Protein AF-0000000075410047 (afdb_homodimer)

Solvent-accessible surface area (backbone atoms only — not comparable to full-atom values): 16584 Å² total; per-residue (Å²): 135,68,75,78,70,71,57,62,51,65,42,83,75,47,60,28,43,42,32,37,38,38,35,24,85,39,64,75,60,42,67,66,67,40,62,96,56,78,63,47,68,58,72,46,75,48,79,47,73,43,80,75,50,91,56,23,30,40,35,34,41,33,40,40,36,53,28,19,42,81,96,66,41,62,52,36,40,37,35,37,33,36,32,34,33,35,38,51,59,65,60,75,90,49,47,61,58,38,56,53,27,55,49,46,62,67,46,43,64,57,48,40,47,51,51,16,50,53,34,33,44,46,62,41,77,58,47,77,70,74,88,76,63,36,62,59,55,45,51,53,52,54,49,50,55,49,44,55,53,54,68,76,98,134,69,76,78,72,72,57,63,51,65,42,82,76,47,61,29,41,42,32,37,38,38,36,24,86,40,64,75,61,44,67,66,68,42,63,95,54,79,63,46,70,57,74,47,78,48,77,47,74,44,80,77,51,92,57,24,30,40,35,34,39,33,42,39,35,52,27,18,43,80,95,66,40,63,52,36,38,37,36,36,32,36,33,34,34,36,37,51,58,64,61,76,87,52,46,61,58,40,56,54,26,55,49,47,60,68,45,43,65,56,49,41,48,52,52,17,50,53,34,33,45,45,62,40,76,58,49,77,69,73,90,78,61,37,62,58,55,43,50,53,51,53,48,49,57,49,45,55,54,55,67,76,96

Radius of gyration: 24.24 Å; Cα contacts (8 Å, |Δi|>4): 524; chains: 2; bounding box: 50×85×66 Å

InterPro domains:
  IPR003708 Bacterial protein export chaperone SecB [MF_00821] (1-146)
  IPR003708 Bacterial protein export chaperone SecB [PF02556] (4-144)
  IPR003708 Bacterial protein export chaperone SecB [PR01594] (12-29)
  IPR003708 Bacterial protein export chaperone SecB [PR01594] (98-120)
  IPR003708 Bacterial protein export chaperone SecB [PR01594] (124-142)
  IPR003708 Bacterial protein export chaperone SecB [PTHR36918] (3-148)
  IPR003708 Bacterial protein export chaperone SecB [TIGR00809] (4-143)
  IPR035958 SecB-like superfamily [G3DSA:3.10.420.10] (1-153)
  IPR035958 SecB-like superfamily [SSF54611] (2-142)

Structure (mmCIF, N/CA/C/O backbone):
data_AF-0000000075410047-model_v1
#
loop_
_entity.id
_entity.type
_entity.pdbx_description
1 polymer 'Protein-export protein SecB'
#
loop_
_atom_site.group_PDB
_atom_site.id
_atom_site.type_symbol
_atom_site.label_atom_id
_atom_site.label_alt_id
_atom_site.label_comp_id
_atom_site.label_asym_id
_atom_site.label_entity_id
_atom_site.label_seq_id
_atom_site.pdbx_PDB_ins_code
_atom_site.Cartn_x
_atom_site.Cartn_y
_atom_site.Cartn_z
_atom_site.occupancy
_atom_site.B_iso_or_equiv
_atom_site.auth_seq_id
_atom_site.auth_comp_id
_atom_site.auth_asym_id
_atom_site.auth_atom_id
_atom_site.pdbx_PDB_model_num
ATOM 1 N N . MET A 1 1 ? -15.102 -38.375 -24.094 1 37.94 1 MET A N 1
ATOM 2 C CA . MET A 1 1 ? -13.648 -38.219 -24.156 1 37.94 1 MET A CA 1
ATOM 3 C C . MET A 1 1 ? -13.266 -36.844 -24.656 1 37.94 1 MET A C 1
ATOM 5 O O . MET A 1 1 ? -12.078 -36.531 -24.797 1 37.94 1 MET A O 1
ATOM 9 N N . SER A 1 2 ? -14.117 -36.156 -25.609 1 43.25 2 SER A N 1
ATOM 10 C CA . SER A 1 2 ? -13.984 -35 -26.484 1 43.25 2 SER A CA 1
ATOM 11 C C . SER A 1 2 ? -13.867 -33.719 -25.688 1 43.25 2 SER A C 1
ATOM 13 O O . SER A 1 2 ? -13.328 -32.719 -26.188 1 43.25 2 SER A O 1
ATOM 15 N N . ASP A 1 3 ? -14.852 -33.531 -24.766 1 45.75 3 ASP A N 1
ATOM 16 C CA . ASP A 1 3 ? -15.156 -32.219 -24.172 1 45.75 3 ASP A CA 1
ATOM 17 C C . ASP A 1 3 ? -14.07 -31.781 -23.203 1 45.75 3 ASP A C 1
ATOM 19 O O . ASP A 1 3 ? -14.148 -30.719 -22.609 1 45.75 3 ASP A O 1
ATOM 23 N N . GLU A 1 4 ? -13.398 -32.656 -22.531 1 48.97 4 GLU A N 1
ATOM 24 C CA . GLU A 1 4 ? -12.211 -32.406 -21.734 1 48.97 4 GLU A CA 1
ATOM 25 C C . GLU A 1 4 ? -11.164 -31.625 -22.547 1 48.97 4 GLU A C 1
ATOM 27 O O . GLU A 1 4 ? -10.289 -30.969 -21.984 1 48.97 4 GLU A O 1
ATOM 32 N N . ASN A 1 5 ? -11.211 -31.812 -23.938 1 56.91 5 ASN A N 1
ATOM 33 C CA . ASN A 1 5 ? -10.25 -31.328 -24.922 1 56.91 5 ASN A CA 1
ATOM 34 C C . ASN A 1 5 ? -10.383 -29.828 -25.141 1 56.91 5 ASN A C 1
ATOM 36 O O . ASN A 1 5 ? -9.469 -29.188 -25.656 1 56.91 5 ASN A O 1
ATOM 40 N N . ASN A 1 6 ? -11.375 -29.172 -24.641 1 73.75 6 ASN A N 1
ATOM 41 C CA . ASN A 1 6 ? -11.664 -27.797 -25.047 1 73.75 6 ASN A CA 1
ATOM 42 C C . ASN A 1 6 ? -11.391 -26.812 -23.906 1 73.75 6 ASN A C 1
ATOM 44 O O . ASN A 1 6 ? -11.586 -25.609 -24.078 1 73.75 6 ASN A O 1
ATOM 48 N N . MET A 1 7 ? -10.938 -27.312 -22.828 1 86.19 7 MET A N 1
ATOM 49 C CA . MET A 1 7 ? -10.711 -26.344 -21.766 1 86.19 7 MET A CA 1
ATOM 50 C C . MET A 1 7 ? -9.328 -25.719 -21.891 1 86.19 7 MET A C 1
ATOM 52 O O . MET A 1 7 ? -8.359 -26.406 -22.219 1 86.19 7 MET A O 1
ATOM 56 N N . PRO A 1 8 ? -9.188 -24.438 -21.703 1 95.06 8 PRO A N 1
ATOM 57 C CA . PRO A 1 8 ? -7.863 -23.812 -21.688 1 95.06 8 PRO A CA 1
ATOM 58 C C . PRO A 1 8 ? -6.922 -24.422 -20.656 1 95.06 8 PRO A C 1
ATOM 60 O O . PRO A 1 8 ? -7.359 -24.828 -19.578 1 95.06 8 PRO A O 1
ATOM 63 N N . PRO A 1 9 ? -5.699 -24.625 -21 1 96.75 9 PRO A N 1
ATOM 64 C CA . PRO A 1 9 ? -4.738 -25.25 -20.078 1 96.75 9 PRO A CA 1
ATOM 65 C C . PRO A 1 9 ? -4.633 -24.516 -18.75 1 96.75 9 PRO A C 1
ATOM 67 O O . PRO A 1 9 ? -4.27 -25.109 -17.734 1 96.75 9 PRO A O 1
ATOM 70 N N . LEU A 1 10 ? -4.855 -23.219 -18.781 1 98 10 LEU A N 1
ATOM 71 C CA . LEU A 1 10 ? -4.766 -22.375 -17.594 1 98 10 LEU A CA 1
ATOM 72 C C . LEU A 1 10 ? -5.918 -21.375 -17.547 1 98 10 LEU A C 1
ATOM 74 O O . LEU A 1 10 ? -6.215 -20.719 -18.547 1 98 10 LEU A O 1
ATOM 78 N N . VAL A 1 11 ? -6.594 -21.375 -16.406 1 98.06 11 VAL A N 1
ATOM 79 C CA . VAL A 1 11 ? -7.676 -20.438 -16.172 1 98.06 11 VAL A CA 1
ATOM 80 C C . VAL A 1 11 ? -7.352 -19.562 -14.953 1 98.06 11 VAL A C 1
ATOM 82 O O . VAL A 1 11 ? -6.973 -20.094 -13.898 1 98.06 11 VAL A O 1
ATOM 85 N N . ILE A 1 12 ? -7.43 -18.234 -15.086 1 98.31 12 ILE A N 1
ATOM 86 C CA . ILE A 1 12 ? -7.227 -17.312 -13.977 1 98.31 12 ILE A CA 1
ATOM 87 C C . ILE A 1 12 ? -8.555 -17.062 -13.258 1 98.31 12 ILE A C 1
ATOM 89 O O . ILE A 1 12 ? -9.5 -16.547 -13.859 1 98.31 12 ILE A O 1
ATOM 93 N N . ASN A 1 13 ? -8.617 -17.359 -11.984 1 97.94 13 ASN A N 1
ATOM 94 C CA . ASN A 1 13 ? -9.867 -17.25 -11.234 1 97.94 13 ASN A CA 1
ATOM 95 C C . ASN A 1 13 ? -9.93 -15.961 -10.422 1 97.94 13 ASN A C 1
ATOM 97 O O . ASN A 1 13 ? -11.008 -15.539 -10 1 97.94 13 ASN A O 1
ATOM 101 N N . GLY A 1 14 ? -8.805 -15.383 -10.125 1 97.88 14 GLY A N 1
ATOM 102 C CA . GLY A 1 14 ? -8.719 -14.141 -9.367 1 97.88 14 GLY A CA 1
ATOM 103 C C . GLY A 1 14 ? -7.293 -13.75 -9.023 1 97.88 14 GLY A C 1
ATOM 104 O O . GLY A 1 14 ? -6.383 -14.578 -9.094 1 97.88 14 GLY A O 1
ATOM 105 N N . GLN A 1 15 ? -7.105 -12.539 -8.742 1 98.75 15 GLN A N 1
ATOM 106 C CA . GLN A 1 15 ? -5.824 -11.992 -8.32 1 98.75 15 GLN A CA 1
ATOM 107 C C . GLN A 1 15 ? -6.016 -10.938 -7.23 1 98.75 15 GLN A C 1
ATOM 109 O O . GLN A 1 15 ? -7.023 -10.227 -7.215 1 98.75 15 GLN A O 1
ATOM 114 N N . TYR A 1 16 ? -5.027 -10.844 -6.316 1 98.88 16 TYR A N 1
ATOM 115 C CA . TYR A 1 16 ? -5.199 -9.914 -5.203 1 98.88 16 TYR A CA 1
ATOM 116 C C . TYR A 1 16 ? -3.883 -9.703 -4.465 1 98.88 16 TYR A C 1
ATOM 118 O O . TYR A 1 16 ? -2.982 -10.539 -4.531 1 98.88 16 TYR A O 1
ATOM 126 N N . VAL A 1 17 ? -3.836 -8.562 -3.768 1 98.94 17 VAL A N 1
ATOM 127 C CA . VAL A 1 17 ? -2.764 -8.305 -2.812 1 98.94 17 VAL A CA 1
ATOM 128 C C . VAL A 1 17 ? -3.059 -9.031 -1.501 1 98.94 17 VAL A C 1
ATOM 130 O O . VAL A 1 17 ? -4.109 -8.82 -0.891 1 98.94 17 VAL A O 1
ATOM 133 N N . LYS A 1 18 ? -2.146 -9.883 -1.062 1 98.75 18 LYS A N 1
ATOM 134 C CA . LYS A 1 18 ? -2.26 -10.531 0.239 1 98.75 18 LYS A CA 1
ATOM 135 C C . LYS A 1 18 ? -1.6 -9.695 1.332 1 98.75 18 LYS A C 1
ATOM 137 O O . LYS A 1 18 ? -2.023 -9.734 2.49 1 98.75 18 LYS A O 1
ATOM 142 N N . ASP A 1 19 ? -0.545 -9.086 0.993 1 98.88 19 ASP A N 1
ATOM 143 C CA . ASP A 1 19 ? 0.262 -8.273 1.897 1 98.88 19 ASP A CA 1
ATOM 144 C C . ASP A 1 19 ? 1.009 -7.18 1.135 1 98.88 19 ASP A C 1
ATOM 146 O O . ASP A 1 19 ? 1.583 -7.438 0.075 1 98.88 19 ASP A O 1
ATOM 150 N N . LEU A 1 20 ? 0.948 -6 1.593 1 98.88 20 LEU A N 1
ATOM 151 C CA . LEU A 1 20 ? 1.666 -4.859 1.034 1 98.88 20 LEU A CA 1
ATOM 152 C C . LEU A 1 20 ? 2.234 -3.979 2.143 1 98.88 20 LEU A C 1
ATOM 154 O O . LEU A 1 20 ? 1.532 -3.645 3.1 1 98.88 20 LEU A O 1
ATOM 158 N N . SER A 1 21 ? 3.479 -3.707 2.096 1 98.88 21 SER A N 1
ATOM 159 C CA . SER A 1 21 ? 4.145 -2.791 3.014 1 98.88 21 SER A CA 1
ATOM 160 C C . SER A 1 21 ? 5.023 -1.797 2.264 1 98.88 21 SER A C 1
ATOM 162 O O . SER A 1 21 ? 5.793 -2.184 1.379 1 98.88 21 SER A O 1
ATOM 164 N N . PHE A 1 22 ? 4.945 -0.544 2.541 1 98.88 22 PHE A N 1
ATOM 165 C CA . PHE A 1 22 ? 5.793 0.519 2.014 1 98.88 22 PHE A CA 1
ATOM 166 C C . PHE A 1 22 ? 6.16 1.513 3.109 1 98.88 22 PHE A C 1
ATOM 168 O O . PHE A 1 22 ? 5.289 1.985 3.844 1 98.88 22 PHE A O 1
ATOM 175 N N . GLU A 1 23 ? 7.438 1.809 3.209 1 98.81 23 GLU A N 1
ATOM 176 C CA . GLU A 1 23 ? 7.914 2.695 4.266 1 98.81 23 GLU A CA 1
ATOM 177 C C . GLU A 1 23 ? 9.023 3.615 3.756 1 98.81 23 GLU A C 1
ATOM 179 O O . GLU A 1 23 ? 9.875 3.195 2.971 1 98.81 23 GLU A O 1
ATOM 184 N N . VAL A 1 24 ? 8.945 4.781 4.18 1 98.5 24 VAL A N 1
ATOM 185 C CA . VAL A 1 24 ? 10.023 5.75 4.004 1 98.5 24 VAL A CA 1
ATOM 186 C C . VAL A 1 24 ? 10.547 6.195 5.367 1 98.5 24 VAL A C 1
ATOM 188 O O . VAL A 1 24 ? 10.203 7.277 5.848 1 98.5 24 VAL A O 1
ATOM 191 N N . PRO A 1 25 ? 11.453 5.441 5.902 1 97.69 25 PRO A N 1
ATOM 192 C CA . PRO A 1 25 ? 11.852 5.648 7.297 1 97.69 25 PRO A CA 1
ATOM 193 C C . PRO A 1 25 ? 12.445 7.031 7.543 1 97.69 25 PRO A C 1
ATOM 195 O O . PRO A 1 25 ? 12.289 7.59 8.633 1 97.69 25 PRO A O 1
ATOM 198 N N . GLY A 1 26 ? 13.086 7.633 6.617 1 96.69 26 GLY A N 1
ATOM 199 C CA . GLY A 1 26 ? 13.797 8.883 6.812 1 96.69 26 GLY A CA 1
ATOM 200 C C . GLY A 1 26 ? 13.008 10.094 6.363 1 96.69 26 GLY A C 1
ATOM 201 O O . GLY A 1 26 ? 13.555 11.195 6.266 1 96.69 26 GLY A O 1
ATOM 202 N N . ALA A 1 27 ? 11.766 9.883 5.977 1 97.38 27 ALA A N 1
ATOM 203 C CA . ALA A 1 27 ? 10.969 11.008 5.5 1 97.38 27 ALA A CA 1
ATOM 204 C C . ALA A 1 27 ? 10.742 12.023 6.617 1 97.38 27 ALA A C 1
ATOM 206 O O . ALA A 1 27 ? 10.547 11.648 7.777 1 97.38 27 ALA A O 1
ATOM 207 N N . PRO A 1 28 ? 10.711 13.359 6.414 1 97.25 28 PRO A N 1
ATOM 208 C CA . PRO A 1 28 ? 10.922 13.922 5.082 1 97.25 28 PRO A CA 1
ATOM 209 C C . PRO A 1 28 ? 12.398 14.203 4.785 1 97.25 28 PRO A C 1
ATOM 211 O O . PRO A 1 28 ? 12.734 14.633 3.678 1 97.25 28 PRO A O 1
ATOM 214 N N . GLY A 1 29 ? 13.297 13.969 5.707 1 96.06 29 GLY A N 1
ATOM 215 C CA . GLY A 1 29 ? 14.703 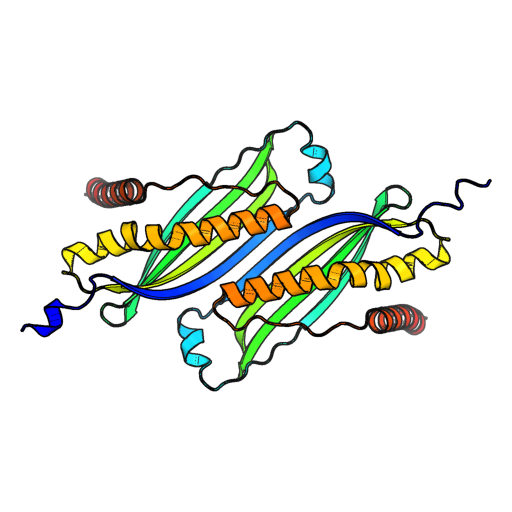14.312 5.57 1 96.06 29 GLY A CA 1
ATOM 216 C C . GLY A 1 29 ? 15.375 13.617 4.402 1 96.06 29 GLY A C 1
ATOM 217 O O . GLY A 1 29 ? 16.266 14.188 3.76 1 96.06 29 GLY A O 1
ATOM 218 N N . ILE A 1 30 ? 14.953 12.461 4.051 1 96.5 30 ILE A N 1
ATOM 219 C CA . ILE A 1 30 ? 15.586 11.609 3.047 1 96.5 30 ILE A CA 1
ATOM 220 C C . ILE A 1 30 ? 15.477 12.266 1.673 1 96.5 30 ILE A C 1
ATOM 222 O O . ILE A 1 30 ? 16.328 12.062 0.81 1 96.5 30 ILE A O 1
ATOM 226 N N . TYR A 1 31 ? 14.43 13.039 1.42 1 95.56 31 TYR A N 1
ATOM 227 C CA . TYR A 1 31 ? 14.211 13.648 0.114 1 95.56 31 TYR A CA 1
ATOM 228 C C . TYR A 1 31 ? 15.312 14.656 -0.209 1 95.56 31 TYR A C 1
ATOM 230 O O . TYR A 1 31 ? 15.734 14.773 -1.363 1 95.56 31 TYR A O 1
ATOM 238 N N . GLY A 1 32 ? 15.719 15.383 0.835 1 93.06 32 GLY A N 1
ATOM 239 C CA . GLY A 1 32 ? 16.844 16.281 0.648 1 93.06 32 GLY A CA 1
ATOM 240 C C . GLY A 1 32 ? 18.172 15.562 0.523 1 93.06 32 GLY A C 1
ATOM 241 O O . GLY A 1 32 ? 19.031 15.977 -0.258 1 93.06 32 GLY A O 1
ATOM 242 N N . GLU A 1 33 ? 18.312 14.508 1.223 1 92.69 33 GLU A N 1
ATOM 243 C CA . GLU A 1 33 ? 19.562 13.773 1.263 1 92.69 33 GLU A CA 1
ATOM 244 C C . GLU A 1 33 ? 19.828 13.047 -0.056 1 92.69 33 GLU A C 1
ATOM 246 O O . GLU A 1 33 ? 20.984 12.766 -0.396 1 92.69 33 GLU A O 1
ATOM 251 N N . MET A 1 34 ? 18.812 12.781 -0.769 1 92.12 34 MET A N 1
ATOM 252 C CA . MET A 1 34 ? 18.922 12.016 -2.01 1 92.12 34 MET A CA 1
ATOM 253 C C . MET A 1 34 ? 19.359 12.922 -3.162 1 92.12 34 MET A C 1
ATOM 255 O O . MET A 1 34 ? 19.688 12.43 -4.242 1 92.12 34 MET A O 1
ATOM 259 N N . ALA A 1 35 ? 19.375 14.117 -2.91 1 85.62 35 ALA A N 1
ATOM 260 C CA . ALA A 1 35 ? 19.719 15.047 -3.986 1 85.62 35 ALA A CA 1
ATOM 261 C C . ALA A 1 35 ? 21.094 14.711 -4.574 1 85.62 35 ALA A C 1
ATOM 263 O O . ALA A 1 35 ? 22.094 14.664 -3.85 1 85.62 35 ALA A O 1
ATOM 264 N N . GLY A 1 36 ? 21.031 14.414 -5.906 1 87.44 36 GLY A N 1
ATOM 265 C CA . GLY A 1 36 ? 22.266 14.148 -6.625 1 87.44 36 GLY A CA 1
ATOM 266 C C . GLY A 1 36 ? 22.781 12.734 -6.414 1 87.44 36 GLY A C 1
ATOM 267 O O . GLY A 1 36 ? 23.906 12.414 -6.816 1 87.44 36 GLY A O 1
ATOM 268 N N . GLN A 1 37 ? 22.062 11.984 -5.664 1 90.62 37 GLN A N 1
ATOM 269 C CA . GLN A 1 37 ? 22.5 10.609 -5.422 1 90.62 37 GLN A CA 1
ATOM 270 C C . GLN A 1 37 ? 21.578 9.617 -6.129 1 90.62 37 GLN A C 1
ATOM 272 O O . GLN A 1 37 ? 20.391 9.891 -6.344 1 90.62 37 GLN A O 1
ATOM 277 N N . ASN A 1 38 ? 22.203 8.602 -6.547 1 90.44 38 ASN A N 1
ATOM 278 C CA . ASN A 1 38 ? 21.453 7.48 -7.098 1 90.44 38 ASN A CA 1
ATOM 279 C C . ASN A 1 38 ? 21.406 6.301 -6.133 1 90.44 38 ASN A C 1
ATOM 281 O O . ASN A 1 38 ? 22.422 5.645 -5.906 1 90.44 38 ASN A O 1
ATOM 285 N N . PRO A 1 39 ? 20.281 6.023 -5.668 1 94.81 39 PRO A N 1
ATOM 286 C CA . PRO A 1 39 ? 20.234 4.926 -4.695 1 94.81 39 PRO A CA 1
ATOM 287 C C . PRO A 1 39 ? 20.438 3.559 -5.34 1 94.81 39 PRO A C 1
ATOM 289 O O . PRO A 1 39 ? 20.203 3.395 -6.539 1 94.81 39 PRO A O 1
ATOM 292 N N . GLU A 1 40 ? 20.922 2.633 -4.52 1 96.38 40 GLU A N 1
ATOM 293 C CA . GLU A 1 40 ? 20.906 1.217 -4.875 1 96.38 40 GLU A CA 1
ATOM 294 C C . GLU A 1 40 ? 19.562 0.583 -4.555 1 96.38 40 GLU A C 1
ATOM 296 O O . GLU A 1 40 ? 19.016 0.782 -3.465 1 96.38 40 GLU A O 1
ATOM 301 N N . ILE A 1 41 ? 19.062 -0.196 -5.555 1 96.81 41 ILE A N 1
ATOM 302 C CA . ILE A 1 41 ? 17.719 -0.719 -5.387 1 96.81 41 ILE A CA 1
ATOM 303 C C . ILE A 1 41 ? 17.719 -2.225 -5.641 1 96.81 41 ILE A C 1
ATOM 305 O O . ILE A 1 41 ? 17.234 -2.684 -6.68 1 96.81 41 ILE A O 1
ATOM 309 N N . PRO A 1 42 ? 18.234 -3.014 -4.691 1 96.5 42 PRO A N 1
ATOM 310 C CA . PRO A 1 42 ? 18.109 -4.465 -4.836 1 96.5 42 PRO A CA 1
ATOM 311 C C . PRO A 1 42 ? 16.656 -4.941 -4.734 1 96.5 42 PRO A C 1
ATOM 313 O O . PRO A 1 42 ? 15.883 -4.41 -3.938 1 96.5 42 PRO A O 1
ATOM 316 N N . ILE A 1 43 ? 16.328 -5.922 -5.566 1 97.44 43 ILE A N 1
ATOM 317 C CA . ILE A 1 43 ? 14.992 -6.5 -5.574 1 97.44 43 ILE A CA 1
ATOM 318 C C . ILE A 1 43 ? 15.078 -8.008 -5.34 1 97.44 43 ILE A C 1
ATOM 320 O O . ILE A 1 43 ? 15.844 -8.703 -6.008 1 97.44 43 ILE A O 1
ATOM 324 N N . HIS A 1 44 ? 14.391 -8.461 -4.367 1 97.5 44 HIS A N 1
ATOM 325 C CA . HIS A 1 44 ? 14.273 -9.883 -4.086 1 97.5 44 HIS A CA 1
ATOM 326 C C . HIS A 1 44 ? 12.914 -10.422 -4.52 1 97.5 44 HIS A C 1
ATOM 328 O O . HIS A 1 44 ? 11.883 -9.812 -4.234 1 97.5 44 H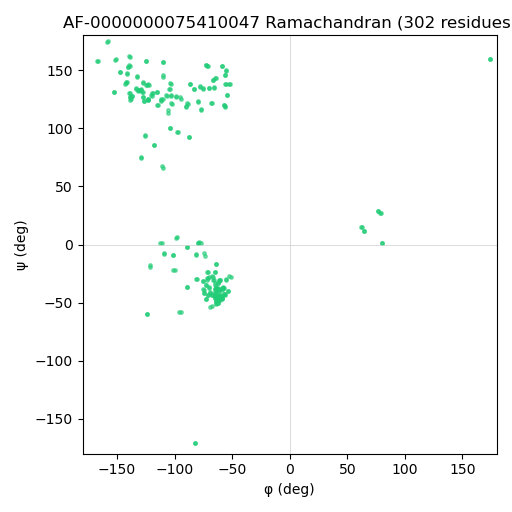IS A O 1
ATOM 334 N N . VAL A 1 45 ? 12.945 -11.539 -5.195 1 97.44 45 VAL A N 1
ATOM 335 C CA . VAL A 1 45 ? 11.727 -12.156 -5.707 1 97.44 45 VAL A CA 1
ATOM 336 C C . VAL A 1 45 ? 11.633 -13.594 -5.203 1 97.44 45 VAL A C 1
ATOM 338 O O . VAL A 1 45 ? 12.625 -14.328 -5.195 1 97.44 45 VAL A O 1
ATOM 341 N N . ASP A 1 46 ? 10.5 -13.984 -4.797 1 97.06 46 ASP A N 1
ATOM 342 C CA . ASP A 1 46 ? 10.203 -15.359 -4.41 1 97.06 46 ASP A CA 1
ATOM 343 C C . ASP A 1 46 ? 8.812 -15.773 -4.883 1 97.06 46 ASP A C 1
ATOM 345 O O . ASP A 1 46 ? 7.934 -14.93 -5.066 1 97.06 46 ASP A O 1
ATOM 349 N N . ILE A 1 47 ? 8.664 -17.062 -5.105 1 97.88 47 ILE A N 1
ATOM 350 C CA . ILE A 1 47 ? 7.391 -17.594 -5.586 1 97.88 47 ILE A CA 1
ATOM 351 C C . ILE A 1 47 ? 6.941 -18.75 -4.684 1 97.88 47 ILE A C 1
ATOM 353 O O . ILE A 1 47 ? 7.727 -19.641 -4.367 1 97.88 47 ILE A O 1
ATOM 357 N N . ASN A 1 48 ? 5.762 -18.688 -4.289 1 97.69 48 ASN A N 1
ATOM 358 C CA . ASN A 1 48 ? 5.133 -19.781 -3.553 1 97.69 48 ASN A CA 1
ATOM 359 C C . ASN A 1 48 ? 3.873 -20.266 -4.258 1 97.69 48 ASN A C 1
ATOM 361 O O . ASN A 1 48 ? 3.1 -19.484 -4.793 1 97.69 48 ASN A O 1
ATOM 365 N N . ALA A 1 49 ? 3.738 -21.578 -4.277 1 98 49 ALA A N 1
ATOM 366 C CA . ALA A 1 49 ? 2.539 -22.203 -4.836 1 98 49 ALA A CA 1
ATOM 367 C C . ALA A 1 49 ? 1.921 -23.188 -3.852 1 98 49 ALA A C 1
ATOM 369 O O . ALA A 1 49 ? 2.637 -23.922 -3.166 1 98 49 ALA A O 1
ATOM 370 N N . ALA A 1 50 ? 0.605 -23.125 -3.82 1 97.88 50 ALA A N 1
ATOM 371 C CA . ALA A 1 50 ? -0.112 -24.047 -2.936 1 97.88 50 ALA A CA 1
ATOM 372 C C . ALA A 1 50 ? -1.408 -24.531 -3.578 1 97.88 50 ALA A C 1
ATOM 374 O O . ALA A 1 50 ? -2.129 -23.734 -4.203 1 97.88 50 ALA A O 1
ATOM 375 N N . ALA A 1 51 ? -1.667 -25.828 -3.393 1 98 51 ALA A N 1
ATOM 376 C CA . ALA A 1 51 ? -2.957 -26.344 -3.836 1 98 51 ALA A CA 1
ATOM 377 C C . ALA A 1 51 ? -4.074 -25.922 -2.889 1 98 51 ALA A C 1
ATOM 379 O O . ALA A 1 51 ? -3.936 -26.016 -1.668 1 98 51 ALA A O 1
ATOM 380 N N . ILE A 1 52 ? -5.191 -25.453 -3.516 1 96.94 52 ILE A N 1
ATOM 381 C CA . ILE A 1 52 ? -6.273 -25.047 -2.629 1 96.94 52 ILE A CA 1
ATOM 382 C C . ILE A 1 52 ? -7.535 -25.844 -2.943 1 96.94 52 ILE A C 1
ATOM 384 O O . ILE A 1 52 ? -8.484 -25.859 -2.156 1 96.94 52 ILE A O 1
ATOM 388 N N . ALA A 1 53 ? -7.66 -26.453 -4.039 1 96.19 53 ALA A N 1
ATOM 389 C CA . ALA A 1 53 ? -8.719 -27.344 -4.496 1 96.19 53 ALA A CA 1
ATOM 390 C C . ALA A 1 53 ? -8.227 -28.25 -5.629 1 96.19 53 ALA A C 1
ATOM 392 O O . ALA A 1 53 ? -7.055 -28.188 -6.008 1 96.19 53 ALA A O 1
ATOM 393 N N . ASP A 1 54 ? -9.023 -29.156 -6.035 1 96.25 54 ASP A N 1
ATOM 394 C CA . ASP A 1 54 ? -8.633 -30.016 -7.141 1 96.25 54 ASP A CA 1
ATOM 395 C C . ASP A 1 54 ? -8.281 -29.203 -8.383 1 96.25 54 ASP A C 1
ATOM 397 O O . ASP A 1 54 ? -9.078 -28.391 -8.852 1 96.25 54 ASP A O 1
ATOM 401 N N . LYS A 1 55 ? -7.047 -29.312 -8.852 1 96.88 55 LYS A N 1
ATOM 402 C CA . LYS A 1 55 ? -6.48 -28.672 -10.031 1 96.88 55 LYS A CA 1
ATOM 403 C C . LYS A 1 55 ? -6.445 -27.156 -9.875 1 96.88 55 LYS A C 1
ATOM 405 O O . LYS A 1 55 ? -6.309 -26.422 -10.852 1 96.88 55 LYS A O 1
ATOM 410 N N . THR A 1 56 ? -6.68 -26.641 -8.68 1 98.38 56 THR A N 1
ATOM 411 C CA . THR A 1 56 ? -6.711 -25.219 -8.398 1 98.38 56 THR A CA 1
ATOM 412 C C . THR A 1 56 ? -5.641 -24.844 -7.375 1 98.38 56 THR A C 1
ATOM 414 O O . THR A 1 56 ? -5.512 -25.5 -6.336 1 98.38 56 THR A O 1
ATOM 417 N N . TYR A 1 57 ? -4.891 -23.797 -7.758 1 98.81 57 TYR A N 1
ATOM 418 C CA . TYR A 1 57 ? -3.713 -23.422 -6.98 1 98.81 57 TYR A CA 1
ATOM 419 C C . TYR A 1 57 ? -3.684 -21.922 -6.715 1 98.81 57 TYR A C 1
ATOM 421 O O . TYR A 1 57 ? -4.164 -21.141 -7.531 1 98.81 57 TYR A O 1
ATOM 429 N N . GLU A 1 58 ? -3.193 -21.625 -5.543 1 98.88 58 GLU A N 1
ATOM 430 C CA . GLU A 1 58 ? -2.77 -20.234 -5.32 1 98.88 58 GLU A CA 1
ATOM 431 C C . GLU A 1 58 ? -1.277 -20.078 -5.59 1 98.88 58 GLU A C 1
ATOM 433 O O . GLU A 1 58 ? -0.458 -20.844 -5.086 1 98.88 58 GLU A O 1
ATOM 438 N N . VAL A 1 59 ? -0.909 -19.156 -6.422 1 98.88 59 VAL A N 1
ATOM 439 C CA . VAL A 1 59 ? 0.475 -18.766 -6.648 1 98.88 59 VAL A CA 1
ATOM 440 C C . VAL A 1 59 ? 0.696 -17.344 -6.105 1 98.88 59 VAL A C 1
ATOM 442 O O . VAL A 1 59 ? -0.064 -16.422 -6.418 1 98.88 59 VAL A O 1
ATOM 445 N N . THR A 1 60 ? 1.661 -17.203 -5.238 1 98.94 60 THR A N 1
ATOM 446 C CA . THR A 1 60 ? 1.984 -15.906 -4.656 1 98.94 60 THR A CA 1
ATOM 447 C C . THR A 1 60 ? 3.371 -15.445 -5.098 1 98.94 60 THR A C 1
ATOM 449 O O . THR A 1 60 ? 4.355 -16.172 -4.926 1 98.94 60 THR A O 1
ATOM 452 N N . LEU A 1 61 ? 3.402 -14.375 -5.715 1 98.81 61 LEU A N 1
ATOM 453 C CA . LEU A 1 61 ? 4.648 -13.688 -6.051 1 98.81 61 LEU A CA 1
ATOM 454 C C . LEU A 1 61 ? 5.051 -12.719 -4.945 1 98.81 61 LEU A C 1
ATOM 456 O O . LEU A 1 61 ? 4.316 -11.773 -4.645 1 98.81 61 LEU A O 1
ATOM 460 N N . HIS A 1 62 ? 6.188 -12.93 -4.352 1 98.75 62 HIS A N 1
ATOM 461 C CA . HIS A 1 62 ? 6.719 -12.07 -3.299 1 98.75 62 HIS A CA 1
ATOM 462 C C . HIS A 1 62 ? 7.82 -11.164 -3.834 1 98.75 62 HIS A C 1
ATOM 464 O O . HIS A 1 62 ? 8.82 -11.641 -4.371 1 98.75 62 HIS A O 1
ATOM 470 N N . LEU A 1 63 ? 7.633 -9.891 -3.713 1 98.75 63 LEU A N 1
ATOM 471 C CA . LEU A 1 63 ? 8.648 -8.898 -4.055 1 98.75 63 LEU A CA 1
ATOM 472 C C . LEU A 1 63 ? 9.102 -8.133 -2.816 1 98.75 63 LEU A C 1
ATOM 474 O O . LEU A 1 63 ? 8.273 -7.707 -2.008 1 98.75 63 LEU A O 1
ATOM 478 N N . LYS A 1 64 ? 10.367 -8.008 -2.623 1 98.75 64 LYS A N 1
ATOM 479 C CA . LYS A 1 64 ? 10.953 -7.168 -1.582 1 98.75 64 LYS A CA 1
ATOM 480 C C . LYS A 1 64 ? 11.969 -6.191 -2.172 1 98.75 64 LYS A C 1
ATOM 482 O O . LYS A 1 64 ? 12.906 -6.598 -2.855 1 98.75 64 LYS A O 1
ATOM 487 N N . VAL A 1 65 ? 11.781 -4.961 -1.95 1 98.38 65 VAL A N 1
ATOM 488 C CA . VAL A 1 65 ? 12.641 -3.889 -2.447 1 98.38 65 VAL A CA 1
ATOM 489 C C . VAL A 1 65 ? 13.156 -3.055 -1.278 1 98.38 65 VAL A C 1
ATOM 491 O O . VAL A 1 65 ? 12.375 -2.539 -0.479 1 98.38 65 VAL A O 1
ATOM 494 N N . GLU A 1 66 ? 14.414 -2.918 -1.156 1 97.56 66 GLU A N 1
ATOM 495 C CA . GLU A 1 66 ? 15.023 -2.045 -0.158 1 97.56 66 GLU A CA 1
ATOM 496 C C . GLU A 1 66 ? 15.984 -1.053 -0.805 1 97.56 66 GLU A C 1
ATOM 498 O O . GLU A 1 66 ? 17.172 -1.34 -0.948 1 97.56 66 GLU A O 1
ATOM 503 N N . ALA A 1 67 ? 15.523 0.081 -1.116 1 97.69 67 ALA A N 1
ATOM 504 C CA . ALA A 1 67 ? 16.375 1.114 -1.704 1 97.69 67 ALA A CA 1
ATOM 505 C C . ALA A 1 67 ? 17.234 1.785 -0.64 1 97.69 67 ALA A C 1
ATOM 507 O O . ALA A 1 67 ? 16.75 2.115 0.445 1 97.69 67 ALA A O 1
ATOM 508 N N . HIS A 1 68 ? 18.5 1.984 -0.971 1 96.56 68 HIS A N 1
ATOM 509 C CA . HIS A 1 68 ? 19.375 2.609 0.018 1 96.56 68 HIS A CA 1
ATOM 510 C C . HIS A 1 68 ? 20.438 3.463 -0.651 1 96.56 68 HIS A C 1
ATOM 512 O O . HIS A 1 68 ? 20.844 3.188 -1.784 1 96.56 68 HIS A O 1
ATOM 518 N N . LEU A 1 69 ? 20.812 4.527 0.065 1 94.94 69 LEU A N 1
ATOM 519 C CA . LEU A 1 69 ? 21.969 5.34 -0.312 1 94.94 69 LEU A CA 1
ATOM 520 C C . LEU A 1 69 ? 23.266 4.707 0.191 1 94.94 69 LEU A C 1
ATOM 522 O O . LEU A 1 69 ? 23.281 3.547 0.606 1 94.94 69 LEU A O 1
ATOM 526 N N . ALA A 1 70 ? 24.328 5.523 0.045 1 87.81 70 ALA A N 1
ATOM 527 C CA . ALA A 1 70 ? 25.625 5.059 0.544 1 87.81 70 ALA A CA 1
ATOM 528 C C . ALA A 1 70 ? 25.531 4.68 2.02 1 87.81 70 ALA A C 1
ATOM 530 O O . ALA A 1 70 ? 24.688 5.195 2.752 1 87.81 70 ALA A O 1
ATOM 531 N N . GLU A 1 71 ? 26.375 3.688 2.455 1 88.44 71 GLU A N 1
ATOM 532 C CA . GLU A 1 71 ? 26.438 3.186 3.824 1 88.44 71 GLU A CA 1
ATOM 533 C C . GLU A 1 71 ? 25.109 2.559 4.242 1 88.44 71 GLU A C 1
ATOM 535 O O . GLU A 1 71 ? 24.719 2.639 5.41 1 88.44 71 GLU A O 1
ATOM 540 N N . ASN A 1 72 ? 24.266 2.268 3.455 1 89.19 72 ASN A N 1
ATOM 541 C CA . ASN A 1 72 ? 23.031 1.49 3.639 1 89.19 72 ASN A CA 1
ATOM 542 C C . ASN A 1 72 ? 21.938 2.324 4.285 1 89.19 72 ASN A C 1
ATOM 544 O O . ASN A 1 72 ? 21.078 1.79 4.992 1 89.19 72 ASN A O 1
ATOM 548 N N . LYS A 1 73 ? 22.031 3.6 4.066 1 93.62 73 LYS A N 1
ATOM 549 C CA . LYS A 1 73 ? 20.938 4.441 4.547 1 93.62 73 LYS A CA 1
ATOM 550 C C . LYS A 1 73 ? 19.641 4.176 3.77 1 93.62 73 LYS A C 1
ATOM 552 O O . LYS A 1 73 ? 19.594 4.379 2.557 1 93.62 73 LYS A O 1
ATOM 557 N N . PRO A 1 74 ? 18.656 3.811 4.484 1 96.81 74 PRO A N 1
ATOM 558 C CA . PRO A 1 74 ? 17.438 3.438 3.766 1 96.81 74 PRO A CA 1
ATOM 559 C C . PRO A 1 74 ? 16.75 4.637 3.129 1 96.81 74 PRO A C 1
ATOM 561 O O . PRO A 1 74 ? 16.625 5.691 3.76 1 96.81 74 PRO A O 1
ATOM 564 N N . VAL A 1 75 ? 16.344 4.477 1.906 1 97.69 75 VAL A N 1
ATOM 565 C CA . VAL A 1 75 ? 15.523 5.449 1.199 1 97.69 75 VAL A CA 1
ATOM 566 C C . VAL A 1 75 ? 14.055 5.055 1.311 1 97.69 75 VAL A C 1
ATOM 568 O O . VAL A 1 75 ? 13.25 5.789 1.892 1 97.69 75 VAL A O 1
ATOM 571 N N . PHE A 1 76 ? 13.703 3.891 0.875 1 98.56 76 PHE A N 1
ATOM 572 C CA . PHE A 1 76 ? 12.391 3.303 1.09 1 98.56 76 PHE A CA 1
ATOM 573 C C . PHE A 1 76 ? 12.469 1.781 1.112 1 98.56 76 PHE A C 1
ATOM 575 O O . PHE A 1 76 ? 13.469 1.202 0.671 1 98.56 76 PHE A O 1
ATOM 582 N N . ILE A 1 77 ? 11.492 1.146 1.699 1 98.69 77 ILE A N 1
ATOM 583 C CA . ILE A 1 77 ? 11.32 -0.302 1.757 1 98.69 77 ILE A CA 1
ATOM 584 C C . ILE A 1 77 ? 9.922 -0.676 1.269 1 98.69 77 ILE A C 1
ATOM 586 O O . ILE A 1 77 ? 8.93 -0.093 1.708 1 98.69 77 ILE A O 1
ATOM 590 N N . ALA A 1 78 ? 9.859 -1.567 0.333 1 98.75 78 ALA A N 1
ATOM 591 C CA . ALA A 1 78 ? 8.586 -2.057 -0.198 1 98.75 78 ALA A CA 1
ATOM 592 C C . ALA A 1 78 ? 8.547 -3.582 -0.208 1 98.75 78 ALA A C 1
ATOM 594 O O . ALA A 1 78 ? 9.523 -4.23 -0.594 1 98.75 78 ALA A O 1
ATOM 595 N N . GLU A 1 79 ? 7.473 -4.098 0.262 1 98.88 79 GLU A N 1
ATOM 596 C CA . GLU A 1 79 ? 7.215 -5.535 0.213 1 98.88 79 GLU A CA 1
ATOM 597 C C . GLU A 1 79 ? 5.801 -5.828 -0.282 1 98.88 79 GLU A C 1
ATOM 599 O O . GLU A 1 79 ? 4.84 -5.191 0.155 1 98.88 79 GLU A O 1
ATOM 604 N N . LEU A 1 80 ? 5.75 -6.766 -1.175 1 98.94 80 LEU A N 1
ATOM 605 C CA . LEU A 1 80 ? 4.469 -7.102 -1.783 1 98.94 80 LEU A CA 1
ATOM 606 C C . LEU A 1 80 ? 4.32 -8.617 -1.932 1 98.94 80 LEU A C 1
ATOM 608 O O . LEU A 1 80 ? 5.223 -9.281 -2.436 1 98.94 80 LEU A O 1
ATOM 612 N N . ALA A 1 81 ? 3.287 -9.172 -1.408 1 98.94 81 ALA A N 1
ATOM 613 C CA . ALA A 1 81 ? 2.793 -10.492 -1.765 1 98.94 81 ALA A CA 1
ATOM 614 C C . ALA A 1 81 ? 1.553 -10.398 -2.65 1 98.94 81 ALA A C 1
ATOM 616 O O . ALA A 1 81 ? 0.459 -10.102 -2.166 1 98.94 81 ALA A O 1
ATOM 617 N N . TYR A 1 82 ? 1.733 -10.57 -3.912 1 98.94 82 TYR A N 1
ATOM 618 C CA . TYR A 1 82 ? 0.654 -10.547 -4.895 1 98.94 82 TYR A CA 1
ATOM 619 C C . TYR A 1 82 ? 0.292 -11.961 -5.34 1 98.94 82 TYR A C 1
ATOM 621 O O . TYR A 1 82 ? 1.164 -12.734 -5.742 1 98.94 82 TYR A O 1
ATOM 629 N N . ALA A 1 83 ? -0.987 -12.258 -5.258 1 98.94 83 ALA A N 1
ATOM 630 C CA . ALA A 1 83 ? -1.377 -13.648 -5.461 1 98.94 83 ALA A CA 1
ATOM 631 C C . ALA A 1 83 ? -2.416 -13.773 -6.57 1 98.94 83 ALA A C 1
ATOM 633 O O . ALA A 1 83 ? -3.08 -12.789 -6.918 1 98.94 83 ALA A O 1
ATOM 634 N N . GLY A 1 84 ? -2.467 -14.969 -7.109 1 98.88 84 GLY A N 1
ATOM 635 C CA . GLY A 1 84 ? -3.508 -15.383 -8.039 1 98.88 84 GLY A CA 1
ATOM 636 C C . GLY A 1 84 ? -4.004 -16.797 -7.789 1 98.88 84 GLY A C 1
ATOM 637 O O . GLY A 1 84 ? -3.297 -17.609 -7.191 1 98.88 84 GLY A O 1
ATOM 638 N N . ILE A 1 85 ? -5.219 -17.016 -8.188 1 98.81 85 ILE A N 1
ATOM 639 C CA . ILE A 1 85 ? -5.809 -18.344 -8.172 1 98.81 85 ILE A CA 1
ATOM 640 C C . ILE A 1 85 ? -5.914 -18.891 -9.594 1 98.81 85 ILE A C 1
ATOM 642 O O . ILE A 1 85 ? -6.52 -18.25 -10.461 1 98.81 85 ILE A O 1
ATOM 646 N N . PHE A 1 86 ? -5.371 -20.125 -9.781 1 98.81 86 PHE A N 1
ATOM 647 C CA . PHE A 1 86 ? -5.277 -20.688 -11.125 1 98.81 86 PHE A CA 1
ATOM 648 C C . PHE A 1 86 ? -5.832 -22.094 -11.164 1 98.81 86 PHE A C 1
ATOM 650 O O . PHE A 1 86 ? -5.551 -22.906 -10.273 1 98.81 86 PHE A O 1
ATOM 657 N N . THR A 1 87 ? -6.648 -22.359 -12.148 1 98.62 87 THR A N 1
ATOM 658 C CA . THR A 1 87 ? -7.012 -23.734 -12.484 1 98.62 87 THR A CA 1
ATOM 659 C C . THR A 1 87 ? -6.172 -24.234 -13.656 1 98.62 87 THR A C 1
ATOM 661 O O . THR A 1 87 ? -6.07 -23.562 -14.688 1 98.62 87 THR A O 1
ATOM 664 N N . LEU A 1 88 ? -5.578 -25.375 -13.414 1 98.25 88 LEU A N 1
ATOM 665 C CA . LEU A 1 88 ? -4.711 -25.953 -14.438 1 98.25 88 LEU A CA 1
ATOM 666 C C . LEU A 1 88 ? -5.32 -27.234 -15.008 1 98.25 88 LEU A C 1
ATOM 668 O O . LEU A 1 88 ? -5.645 -28.156 -14.266 1 98.25 88 LEU A O 1
ATOM 672 N N . ASN A 1 89 ? -5.477 -27.203 -16.312 1 97.38 89 ASN A N 1
ATOM 673 C CA . ASN A 1 89 ? -5.941 -28.375 -17.047 1 97.38 89 ASN A CA 1
ATOM 674 C C . ASN A 1 89 ? -4.836 -28.984 -17.906 1 97.38 89 ASN A C 1
ATOM 676 O O . ASN A 1 89 ? -4.953 -29.016 -19.141 1 97.38 89 ASN A O 1
ATOM 680 N N . VAL A 1 90 ? -3.805 -29.516 -17.328 1 96.81 90 VAL A N 1
ATOM 681 C CA . VAL A 1 90 ? -2.635 -30.078 -17.984 1 96.81 90 VAL A CA 1
ATOM 682 C C . VAL A 1 90 ? -2.215 -31.375 -17.281 1 96.81 90 VAL A C 1
ATOM 684 O O . VAL A 1 90 ? -2.629 -31.625 -16.156 1 96.81 90 VAL A O 1
ATOM 687 N N . PRO A 1 91 ? -1.447 -32.156 -17.984 1 96.31 91 PRO A N 1
ATOM 688 C CA . PRO A 1 91 ? -0.891 -33.344 -17.312 1 96.31 91 PRO A CA 1
ATOM 689 C C . PRO A 1 91 ? -0.047 -32.969 -16.094 1 96.31 91 PRO A C 1
ATOM 691 O O . PRO A 1 91 ? 0.511 -31.891 -16.016 1 96.31 91 PRO A O 1
ATOM 694 N N . ASP A 1 92 ? 0.079 -33.844 -15.117 1 95.94 92 ASP A N 1
ATOM 695 C CA . ASP A 1 92 ? 0.75 -33.625 -13.836 1 95.94 92 ASP A CA 1
ATOM 696 C C . ASP A 1 92 ? 2.178 -33.125 -14.047 1 95.94 92 ASP A C 1
ATOM 698 O O . ASP A 1 92 ? 2.668 -32.281 -13.289 1 95.94 92 ASP A O 1
ATOM 702 N N . GLU A 1 93 ? 2.85 -33.688 -15.031 1 95.31 93 GLU A N 1
ATOM 703 C CA . GLU A 1 93 ? 4.254 -33.344 -15.266 1 95.31 93 GLU A CA 1
ATOM 704 C C . GLU A 1 93 ? 4.426 -31.891 -15.656 1 95.31 93 GLU A C 1
ATOM 706 O O . GLU A 1 93 ? 5.527 -31.344 -15.562 1 95.31 93 GLU A O 1
ATOM 711 N N . HIS A 1 94 ? 3.354 -31.219 -16.062 1 96.62 94 HIS A N 1
ATOM 712 C CA . HIS A 1 94 ? 3.445 -29.844 -16.516 1 96.62 94 HIS A CA 1
ATOM 713 C C . HIS A 1 94 ? 2.982 -28.875 -15.43 1 96.62 94 HIS A C 1
ATOM 715 O O . HIS A 1 94 ? 3.145 -27.656 -15.57 1 96.62 94 HIS A O 1
ATOM 721 N N . ILE A 1 95 ? 2.422 -29.344 -14.352 1 97.44 95 ILE A N 1
ATOM 722 C CA . ILE A 1 95 ? 1.819 -28.5 -13.32 1 97.44 95 ILE A CA 1
ATOM 723 C C . ILE A 1 95 ? 2.893 -27.625 -12.672 1 97.44 95 ILE A C 1
ATOM 725 O O . ILE A 1 95 ? 2.752 -26.406 -12.609 1 97.44 95 ILE A O 1
ATOM 729 N N . GLN A 1 96 ? 3.998 -28.203 -12.273 1 95.94 96 GLN A N 1
ATOM 730 C CA . GLN A 1 96 ? 5.016 -27.469 -11.531 1 95.94 96 GLN A CA 1
ATOM 731 C C . GLN A 1 96 ? 5.613 -26.344 -12.375 1 95.94 96 GLN A C 1
ATOM 733 O O . GLN A 1 96 ? 5.695 -25.203 -11.922 1 95.94 96 GLN A O 1
ATOM 738 N N . PRO A 1 97 ? 6.047 -26.688 -13.602 1 96.62 97 PRO A N 1
ATOM 739 C CA . PRO A 1 97 ? 6.559 -25.594 -14.438 1 96.62 97 PRO A CA 1
ATOM 740 C C . PRO A 1 97 ? 5.535 -24.484 -14.664 1 96.62 97 PRO A C 1
ATOM 742 O O . PRO A 1 97 ? 5.898 -23.312 -14.742 1 96.62 97 PRO A O 1
ATOM 745 N N . MET A 1 98 ? 4.293 -24.812 -14.82 1 98.06 98 MET A N 1
ATOM 746 C CA . MET A 1 98 ? 3.252 -23.812 -15 1 98.06 98 MET A CA 1
ATOM 747 C C . MET A 1 98 ? 3.143 -22.922 -13.766 1 98.06 98 MET A C 1
ATOM 749 O O . MET A 1 98 ? 3.053 -21.703 -13.875 1 98.06 98 MET A O 1
ATOM 753 N N . LEU A 1 99 ? 3.162 -23.516 -12.562 1 98.44 99 LEU A N 1
ATOM 754 C CA . LEU A 1 99 ? 3.002 -22.812 -11.297 1 98.44 99 LEU A CA 1
ATOM 755 C C . LEU A 1 99 ? 4.191 -21.906 -11.031 1 98.44 99 LEU A C 1
ATOM 757 O O . LEU A 1 99 ? 4.039 -20.844 -10.43 1 98.44 99 LEU A O 1
ATOM 761 N N . LEU A 1 100 ? 5.348 -22.297 -11.594 1 98 100 LEU A N 1
ATOM 762 C CA . LEU A 1 100 ? 6.559 -21.594 -11.188 1 98 100 LEU A CA 1
ATOM 763 C C . LEU A 1 100 ? 7.078 -20.703 -12.32 1 98 100 LEU A C 1
ATOM 765 O O . LEU A 1 100 ? 7.977 -19.891 -12.109 1 98 100 LEU A O 1
ATOM 769 N N . ILE A 1 101 ? 6.523 -20.797 -13.484 1 98.25 101 ILE A N 1
ATOM 770 C CA . ILE A 1 101 ? 6.984 -20 -14.609 1 98.25 101 ILE A CA 1
ATOM 771 C C . ILE A 1 101 ? 5.824 -19.188 -15.18 1 98.25 101 ILE A C 1
ATOM 773 O O . ILE A 1 101 ? 5.793 -17.969 -15.062 1 98.25 101 ILE A O 1
ATOM 777 N N . GLU A 1 102 ? 4.746 -19.828 -15.648 1 98.44 102 GLU A N 1
ATOM 778 C CA . GLU A 1 102 ? 3.664 -19.172 -16.375 1 98.44 102 GLU A CA 1
ATOM 779 C C . GLU A 1 102 ? 2.807 -18.328 -15.43 1 98.44 102 GLU A C 1
ATOM 781 O O . GLU A 1 102 ? 2.451 -17.188 -15.75 1 98.44 102 GLU A O 1
ATOM 786 N N . CYS A 1 103 ? 2.438 -18.906 -14.297 1 98.81 103 CYS A N 1
ATOM 787 C CA . CYS A 1 103 ? 1.572 -18.188 -13.359 1 98.81 103 CYS A CA 1
ATOM 788 C C . CYS A 1 103 ? 2.25 -16.922 -12.844 1 98.81 103 CYS A C 1
ATOM 790 O O . CYS A 1 103 ? 1.685 -15.836 -12.922 1 98.81 103 CYS A O 1
ATOM 792 N N . PRO A 1 104 ? 3.49 -17 -12.352 1 98.81 104 PRO A N 1
ATOM 793 C CA . PRO A 1 104 ? 4.133 -15.758 -11.93 1 98.81 104 PRO A CA 1
ATOM 794 C C . PRO A 1 104 ? 4.316 -14.766 -13.078 1 98.81 104 PRO A C 1
ATOM 796 O O . PRO A 1 104 ? 4.273 -13.555 -12.859 1 98.81 104 PRO A O 1
ATOM 799 N N . ARG A 1 105 ? 4.551 -15.273 -14.305 1 98.69 105 ARG A N 1
ATOM 800 C CA . ARG A 1 105 ? 4.652 -14.398 -15.469 1 98.69 105 ARG A CA 1
ATOM 801 C C . ARG A 1 105 ? 3.377 -13.578 -15.648 1 98.69 105 ARG A C 1
ATOM 803 O O . ARG A 1 105 ? 3.428 -12.422 -16.078 1 98.69 105 ARG A O 1
ATOM 810 N N . LEU A 1 106 ? 2.301 -14.164 -15.375 1 98.75 106 LEU A N 1
ATOM 811 C CA . LEU A 1 106 ? 1.007 -13.508 -15.516 1 98.75 106 LEU A CA 1
ATOM 812 C C . LEU A 1 106 ? 0.774 -12.516 -14.383 1 98.75 106 LEU A C 1
ATOM 814 O O . LEU A 1 106 ? 0.085 -11.508 -14.562 1 98.75 106 LEU A O 1
ATOM 818 N N . LEU A 1 107 ? 1.314 -12.789 -13.227 1 98.88 107 LEU A N 1
ATOM 819 C CA . LEU A 1 107 ? 1.13 -11.945 -12.055 1 98.88 107 LEU A CA 1
ATOM 820 C C . LEU A 1 107 ? 2.076 -10.75 -12.086 1 98.88 107 LEU A C 1
ATOM 822 O O . LEU A 1 107 ? 1.738 -9.672 -11.594 1 98.88 107 LEU A O 1
ATOM 826 N N . PHE A 1 108 ? 3.211 -10.883 -12.688 1 98.88 108 PHE A N 1
ATOM 827 C CA . PHE A 1 108 ? 4.336 -9.961 -12.547 1 98.88 108 PHE A CA 1
ATOM 828 C C . PHE A 1 108 ? 3.963 -8.57 -13.031 1 98.88 108 PHE A C 1
ATOM 830 O O . PHE A 1 108 ? 4.281 -7.574 -12.375 1 98.88 108 PHE A O 1
ATOM 837 N N . PRO A 1 109 ? 3.229 -8.359 -14.086 1 98.81 109 PRO A N 1
ATOM 838 C CA . PRO A 1 109 ? 2.875 -7.008 -14.531 1 98.81 109 PRO A CA 1
ATOM 839 C C . PRO A 1 109 ? 2.039 -6.246 -13.508 1 98.81 109 PRO A C 1
ATOM 841 O O . PRO A 1 109 ? 2.209 -5.031 -13.344 1 98.81 109 PRO A O 1
ATOM 844 N N . PHE A 1 110 ? 1.2 -6.945 -12.891 1 98.69 110 PHE A N 1
ATOM 845 C CA . PHE A 1 110 ? 0.379 -6.309 -11.867 1 98.69 110 PHE A CA 1
ATOM 846 C C . PHE A 1 110 ? 1.214 -5.965 -10.641 1 98.69 110 PHE A C 1
ATOM 848 O O . PHE A 1 110 ? 1.106 -4.863 -10.102 1 98.69 110 PHE A O 1
ATOM 855 N N . ALA A 1 111 ? 2.033 -6.859 -10.242 1 98.81 111 ALA A N 1
ATOM 856 C CA . ALA A 1 111 ? 2.912 -6.621 -9.102 1 98.81 111 ALA A CA 1
ATOM 857 C C . ALA A 1 111 ? 3.846 -5.441 -9.367 1 98.81 111 ALA A C 1
ATOM 859 O O . ALA A 1 111 ? 4.035 -4.586 -8.5 1 98.81 111 ALA A O 1
ATOM 860 N N . ARG A 1 112 ? 4.41 -5.457 -10.523 1 98.5 112 ARG A N 1
ATOM 861 C CA . ARG A 1 112 ? 5.293 -4.375 -10.945 1 98.5 112 ARG A CA 1
ATOM 862 C C . ARG A 1 112 ? 4.57 -3.031 -10.898 1 98.5 112 ARG A C 1
ATOM 864 O O . ARG A 1 112 ? 5.129 -2.037 -10.438 1 98.5 112 ARG A O 1
ATOM 871 N N . SER A 1 113 ? 3.373 -2.99 -11.336 1 98.56 113 SER A N 1
ATOM 872 C CA . SER A 1 113 ? 2.578 -1.768 -11.336 1 98.56 113 SER A CA 1
ATOM 873 C C . SER A 1 113 ? 2.307 -1.283 -9.914 1 98.56 113 SER A C 1
ATOM 875 O O . SER A 1 113 ? 2.387 -0.085 -9.633 1 98.56 113 SER A O 1
ATOM 877 N N . ILE A 1 114 ? 1.953 -2.199 -9.07 1 98.69 114 ILE A N 1
ATOM 878 C CA . ILE A 1 114 ? 1.673 -1.86 -7.68 1 98.69 114 ILE A CA 1
ATOM 879 C C . ILE A 1 114 ? 2.92 -1.26 -7.035 1 98.69 114 ILE A C 1
ATOM 881 O O . ILE A 1 114 ? 2.84 -0.239 -6.348 1 98.69 114 ILE A O 1
ATOM 885 N N . ILE A 1 115 ? 4.062 -1.814 -7.27 1 98.75 115 ILE A N 1
ATOM 886 C CA . ILE A 1 115 ? 5.316 -1.307 -6.723 1 98.75 115 ILE A CA 1
ATOM 887 C C . ILE A 1 115 ? 5.602 0.084 -7.285 1 98.75 115 ILE A C 1
ATOM 889 O O . ILE A 1 115 ? 6.02 0.984 -6.555 1 98.75 115 ILE A O 1
ATOM 893 N N . ALA A 1 116 ? 5.41 0.272 -8.555 1 98.62 116 ALA A N 1
ATOM 894 C CA . ALA A 1 116 ? 5.602 1.578 -9.18 1 98.62 116 ALA A CA 1
ATOM 895 C C . ALA A 1 116 ? 4.699 2.631 -8.539 1 98.62 116 ALA A C 1
ATOM 897 O O . ALA A 1 116 ? 5.152 3.732 -8.219 1 98.62 116 ALA A O 1
ATOM 898 N N . ASP A 1 117 ? 3.463 2.283 -8.352 1 98.19 117 ASP A N 1
ATOM 899 C CA . ASP A 1 117 ? 2.504 3.201 -7.75 1 98.19 117 ASP A CA 1
ATOM 900 C C . ASP A 1 117 ? 2.916 3.564 -6.324 1 98.19 117 ASP A C 1
ATOM 902 O O . ASP A 1 117 ? 2.867 4.734 -5.938 1 98.19 117 ASP A O 1
ATOM 906 N N . MET A 1 118 ? 3.324 2.596 -5.527 1 98.31 118 MET A N 1
ATOM 907 C CA . MET A 1 118 ? 3.721 2.83 -4.141 1 98.31 118 MET A CA 1
ATOM 908 C C . MET A 1 118 ? 4.926 3.764 -4.07 1 98.31 118 MET A C 1
ATOM 910 O O . MET A 1 118 ? 4.965 4.672 -3.236 1 98.31 118 MET A O 1
ATOM 914 N N . THR A 1 119 ? 5.863 3.488 -4.926 1 98.5 119 THR A N 1
ATOM 915 C CA . THR A 1 119 ? 7.059 4.324 -4.941 1 98.5 119 THR A CA 1
ATOM 916 C C . THR A 1 119 ? 6.715 5.754 -5.34 1 98.5 119 THR A C 1
ATOM 918 O O . THR A 1 119 ? 7.18 6.711 -4.715 1 98.5 119 THR A O 1
ATOM 921 N N . ARG A 1 120 ? 5.863 5.883 -6.316 1 98.06 120 ARG A N 1
ATOM 922 C CA . ARG A 1 120 ? 5.391 7.203 -6.719 1 98.06 120 ARG A CA 1
ATOM 923 C C . ARG A 1 120 ? 4.684 7.91 -5.566 1 98.06 120 ARG A C 1
ATOM 925 O O . ARG A 1 120 ? 4.941 9.086 -5.297 1 98.06 120 ARG A O 1
ATOM 932 N N . ASP A 1 121 ? 3.828 7.191 -4.891 1 98 121 ASP A N 1
ATOM 933 C CA . ASP A 1 121 ? 3.078 7.762 -3.775 1 98 121 ASP A CA 1
ATOM 934 C C . ASP A 1 121 ? 4.012 8.156 -2.631 1 98 121 ASP A C 1
ATOM 936 O O . ASP A 1 121 ? 3.66 8.992 -1.797 1 98 121 ASP A O 1
ATOM 940 N N . GLY A 1 122 ? 5.16 7.551 -2.549 1 98.31 122 GLY A N 1
ATOM 941 C CA . GLY A 1 122 ? 6.184 7.926 -1.587 1 98.31 122 GLY A CA 1
ATOM 942 C C . GLY A 1 122 ? 6.98 9.148 -2.008 1 98.31 122 GLY A C 1
ATOM 943 O O . GLY A 1 122 ? 7.953 9.516 -1.348 1 98.31 122 GLY A O 1
ATOM 944 N N . ALA A 1 123 ? 6.586 9.711 -3.188 1 97.81 123 ALA A N 1
ATOM 945 C CA . ALA A 1 123 ? 7.191 10.922 -3.729 1 97.81 123 ALA A CA 1
ATOM 946 C C . ALA A 1 123 ? 8.555 10.625 -4.352 1 97.81 123 ALA A C 1
ATOM 948 O O . ALA A 1 123 ? 9.461 11.469 -4.309 1 97.81 123 ALA A O 1
ATOM 949 N N . PHE A 1 124 ? 8.727 9.453 -4.828 1 97.25 124 PHE A N 1
ATOM 950 C CA . PHE A 1 124 ? 9.883 9.07 -5.629 1 97.25 124 PHE A CA 1
ATOM 951 C C . PHE A 1 124 ? 9.484 8.82 -7.078 1 97.25 124 PHE A C 1
ATOM 953 O O . PHE A 1 124 ? 8.297 8.672 -7.383 1 97.25 124 PHE A O 1
ATOM 960 N N . PRO A 1 125 ? 10.477 8.93 -8 1 96.56 125 PRO A N 1
ATOM 961 C CA . PRO A 1 125 ? 10.148 8.406 -9.328 1 96.56 125 PRO A CA 1
ATOM 962 C C . PRO A 1 125 ? 9.625 6.969 -9.281 1 96.56 125 PRO A C 1
ATOM 964 O O . PRO A 1 125 ? 10.109 6.16 -8.477 1 96.56 125 PRO A O 1
ATOM 967 N N . PRO A 1 126 ? 8.609 6.738 -10.062 1 98.12 126 PRO A N 1
ATOM 968 C CA . PRO A 1 126 ? 8.102 5.363 -10.055 1 98.12 126 PRO A CA 1
ATOM 969 C C . PRO A 1 126 ? 9.195 4.336 -10.352 1 98.12 126 PRO A C 1
ATOM 971 O O . PRO A 1 126 ? 9.961 4.508 -11.305 1 98.12 126 PRO A O 1
ATOM 974 N N . LEU A 1 127 ? 9.328 3.363 -9.555 1 98.19 127 LEU A N 1
ATOM 975 C CA . LEU A 1 127 ? 10.273 2.279 -9.789 1 98.19 127 LEU A CA 1
ATOM 976 C C . LEU A 1 127 ? 9.742 1.312 -10.844 1 98.19 127 LEU A C 1
ATOM 978 O O . LEU A 1 127 ? 8.734 0.638 -10.617 1 98.19 127 LEU A O 1
ATOM 982 N N . MET A 1 128 ? 10.383 1.205 -11.93 1 97.62 128 MET A N 1
ATOM 983 C CA . MET A 1 128 ? 10.031 0.255 -12.984 1 97.62 128 MET A CA 1
ATOM 984 C C . MET A 1 128 ? 10.883 -1.007 -12.875 1 97.62 128 MET A C 1
ATOM 986 O O . MET A 1 128 ? 12 -1.054 -13.398 1 97.62 128 MET A O 1
ATOM 990 N N . ILE A 1 129 ? 10.344 -1.958 -12.273 1 98.25 129 ILE A N 1
ATOM 991 C CA . ILE A 1 129 ? 11.078 -3.211 -12.125 1 98.25 129 ILE A CA 1
ATOM 992 C C . ILE A 1 129 ? 11.297 -3.85 -13.492 1 98.25 129 ILE A C 1
ATOM 994 O O . ILE A 1 129 ? 10.375 -3.904 -14.312 1 98.25 129 ILE A O 1
ATOM 998 N N . GLN A 1 130 ? 12.461 -4.297 -13.742 1 97.5 130 GLN A N 1
ATOM 999 C CA . GLN A 1 130 ? 12.773 -4.969 -14.992 1 97.5 130 GLN A CA 1
ATOM 1000 C C . GLN A 1 130 ? 12.125 -6.348 -15.062 1 97.5 130 GLN A C 1
ATOM 1002 O O . GLN A 1 130 ? 11.836 -6.953 -14.023 1 97.5 130 GLN A O 1
ATOM 1007 N N . PRO A 1 131 ? 11.883 -6.777 -16.25 1 97.25 131 PRO A N 1
ATOM 1008 C CA . PRO A 1 131 ? 11.297 -8.117 -16.375 1 97.25 131 PRO A CA 1
ATOM 1009 C C . PRO A 1 131 ? 12.141 -9.195 -15.703 1 97.25 131 PRO A C 1
ATOM 1011 O O . PRO A 1 131 ? 13.375 -9.117 -15.727 1 97.25 131 PRO A O 1
ATOM 1014 N N . ILE A 1 132 ? 11.508 -10.133 -15.18 1 97 132 ILE A N 1
ATOM 1015 C CA . ILE A 1 132 ? 12.141 -11.258 -14.5 1 97 132 ILE A CA 1
ATOM 1016 C C . ILE A 1 132 ? 12.117 -12.484 -15.406 1 97 132 ILE A C 1
ATOM 1018 O O . ILE A 1 132 ? 11.109 -12.773 -16.047 1 97 132 ILE A O 1
ATOM 1022 N N . ASP A 1 133 ? 13.18 -13.266 -15.484 1 97.88 133 ASP A N 1
ATOM 1023 C CA . ASP A 1 133 ? 13.234 -14.555 -16.172 1 97.88 133 ASP A CA 1
ATOM 1024 C C . ASP A 1 133 ? 12.797 -15.688 -15.25 1 97.88 133 ASP A C 1
ATOM 1026 O O . ASP A 1 133 ? 13.633 -16.344 -14.633 1 97.88 133 ASP A O 1
ATOM 1030 N N . PHE A 1 134 ? 11.555 -15.945 -15.336 1 98.19 134 PHE A N 1
ATOM 1031 C CA . PHE A 1 134 ? 11 -16.953 -14.438 1 98.19 134 PHE A CA 1
ATOM 1032 C C . PHE A 1 134 ? 11.484 -18.344 -14.812 1 98.19 134 PHE A C 1
ATOM 1034 O O . PHE A 1 134 ? 11.547 -19.234 -13.961 1 98.19 134 PHE A O 1
ATOM 1041 N N . MET A 1 135 ? 11.797 -18.578 -16.047 1 97.38 135 MET A N 1
ATOM 1042 C CA . MET A 1 135 ? 12.367 -19.859 -16.453 1 97.38 135 MET A CA 1
ATOM 1043 C C . MET A 1 135 ? 13.719 -20.094 -15.773 1 97.38 135 MET A C 1
ATOM 1045 O O . MET A 1 135 ? 13.984 -21.172 -15.258 1 97.38 135 MET A O 1
ATOM 1049 N N . GLN A 1 136 ? 14.5 -19.078 -15.805 1 96.69 136 GLN A N 1
ATOM 1050 C CA . GLN A 1 136 ? 15.805 -19.172 -15.156 1 96.69 136 GLN A CA 1
ATOM 1051 C C . GLN A 1 136 ? 15.656 -19.406 -13.656 1 96.69 136 GLN A C 1
ATOM 1053 O O . GLN A 1 136 ? 16.406 -20.188 -13.07 1 96.69 136 GLN A O 1
ATOM 1058 N N . LEU A 1 137 ? 14.773 -18.641 -13.031 1 95.31 137 LEU A N 1
ATOM 1059 C CA . LEU A 1 137 ? 14.516 -18.828 -11.602 1 95.31 137 LEU A CA 1
ATOM 1060 C C . LEU A 1 137 ? 14.094 -20.266 -11.312 1 95.31 137 LEU A C 1
ATOM 1062 O O . LEU A 1 137 ? 14.562 -20.875 -10.344 1 95.31 137 LEU A O 1
ATOM 1066 N N . TYR A 1 138 ? 13.234 -20.828 -12.148 1 95.44 138 TYR A N 1
ATOM 1067 C CA . TYR A 1 138 ? 12.758 -22.203 -12.008 1 95.44 138 TYR A CA 1
ATOM 1068 C C . TYR A 1 138 ? 13.914 -23.203 -12.094 1 95.44 138 TYR A C 1
ATOM 1070 O O . TYR A 1 138 ? 14.031 -24.094 -11.266 1 95.44 138 TYR A O 1
ATOM 1078 N N . ARG A 1 139 ? 14.727 -23.047 -13.055 1 94.56 139 ARG A N 1
ATOM 1079 C CA . ARG A 1 139 ? 15.875 -23.922 -13.242 1 94.56 139 ARG A CA 1
ATOM 1080 C C . ARG A 1 139 ? 16.797 -23.891 -12.031 1 94.56 139 ARG A C 1
ATOM 1082 O O . ARG A 1 139 ? 17.266 -24.938 -11.57 1 94.56 139 ARG A O 1
ATOM 1089 N N . SER A 1 140 ? 17.078 -22.688 -11.555 1 91.75 140 SER A N 1
ATOM 1090 C CA . SER A 1 140 ? 17.938 -22.531 -10.391 1 91.75 140 SER A CA 1
ATOM 1091 C C . SER A 1 140 ? 17.359 -23.266 -9.18 1 91.75 140 SER A C 1
ATOM 1093 O O . SER A 1 140 ? 18.094 -23.891 -8.406 1 91.75 140 SER A O 1
ATOM 1095 N N . ARG A 1 141 ? 16.109 -23.188 -9.055 1 87.81 141 ARG A N 1
ATOM 1096 C CA . ARG A 1 141 ? 15.43 -23.859 -7.953 1 87.81 141 ARG A CA 1
ATOM 1097 C C . ARG A 1 141 ? 15.523 -25.375 -8.102 1 87.81 141 ARG A C 1
ATOM 1099 O O . ARG A 1 141 ? 15.719 -26.078 -7.109 1 87.81 141 ARG A O 1
ATOM 1106 N N . MET A 1 142 ? 15.32 -25.875 -9.312 1 89.5 142 MET A N 1
ATOM 1107 C CA . MET A 1 142 ? 15.391 -27.312 -9.578 1 89.5 142 MET A CA 1
ATOM 1108 C C . MET A 1 142 ? 16.797 -27.844 -9.312 1 89.5 142 MET A C 1
ATOM 1110 O O . MET A 1 142 ? 16.953 -28.953 -8.805 1 89.5 142 MET A O 1
ATOM 1114 N N . GLU A 1 143 ? 17.75 -27.062 -9.688 1 89 143 GLU A N 1
ATOM 1115 C CA . GLU A 1 143 ? 19.141 -27.469 -9.477 1 89 143 GLU A CA 1
ATOM 1116 C C . GLU A 1 143 ? 19.484 -27.469 -7.992 1 89 143 GLU A C 1
ATOM 1118 O O . GLU A 1 143 ? 20.203 -28.359 -7.523 1 89 143 GLU A O 1
ATOM 1123 N N . ALA A 1 144 ? 19.047 -26.5 -7.293 1 83.75 144 ALA A N 1
ATOM 1124 C CA . ALA A 1 144 ? 19.312 -26.438 -5.859 1 83.75 144 ALA A CA 1
ATOM 1125 C C . ALA A 1 144 ? 18.656 -27.594 -5.125 1 83.75 144 ALA A C 1
ATOM 1127 O O . ALA A 1 144 ? 19.219 -28.125 -4.164 1 83.75 144 ALA A O 1
ATOM 1128 N N . ALA A 1 145 ? 17.531 -27.953 -5.551 1 77.88 145 ALA A N 1
ATOM 1129 C CA . ALA A 1 145 ? 16.797 -29.062 -4.93 1 77.88 145 ALA A CA 1
ATOM 1130 C C . ALA A 1 145 ? 17.469 -30.391 -5.215 1 77.88 145 ALA A C 1
ATOM 1132 O O . ALA A 1 145 ? 17.484 -31.281 -4.359 1 77.88 145 ALA A O 1
ATOM 1133 N N . GLN A 1 146 ? 18 -30.453 -6.43 1 72.38 146 GLN A N 1
ATOM 1134 C CA . GLN A 1 146 ? 18.719 -31.672 -6.785 1 72.38 146 GLN A CA 1
ATOM 1135 C C . GLN A 1 146 ? 20.078 -31.734 -6.105 1 72.38 146 GLN A C 1
ATOM 1137 O O . GLN A 1 146 ? 20.547 -32.812 -5.734 1 72.38 146 GLN A O 1
ATOM 1142 N N . GLY A 1 147 ? 20.734 -30.5 -6.113 1 62.53 147 GLY A N 1
ATOM 1143 C CA . GLY A 1 147 ? 22.031 -30.5 -5.445 1 62.53 147 GLY A CA 1
ATOM 1144 C C . GLY A 1 147 ? 21.922 -30.766 -3.957 1 62.53 147 GLY A C 1
ATOM 1145 O O . GLY A 1 147 ? 22.828 -31.375 -3.369 1 62.53 147 GLY A O 1
ATOM 1146 N N . GLN A 1 148 ? 21.031 -30.125 -3.361 1 56.66 148 GLN A N 1
ATOM 1147 C CA . GLN A 1 148 ? 20.859 -30.469 -1.954 1 56.66 148 GLN A CA 1
ATOM 1148 C C . GLN A 1 148 ? 20.547 -31.953 -1.79 1 56.66 148 GLN A C 1
ATOM 1150 O O . GLN A 1 148 ? 20.922 -32.562 -0.785 1 56.66 148 GLN A O 1
ATOM 1155 N N . GLU A 1 149 ? 19.812 -32.469 -2.65 1 50.72 149 GLU A N 1
ATOM 1156 C CA . GLU A 1 149 ? 19.625 -33.938 -2.584 1 50.72 149 GLU A CA 1
ATOM 1157 C C . GLU A 1 149 ? 20.938 -34.656 -2.857 1 50.72 149 GLU A C 1
ATOM 1159 O O . GLU A 1 149 ? 21.188 -35.719 -2.273 1 50.72 149 GLU A O 1
ATOM 1164 N N . ALA A 1 150 ? 21.844 -34.156 -3.742 1 52.41 150 ALA A N 1
ATOM 1165 C CA . ALA A 1 150 ? 23.094 -34.844 -4 1 52.41 150 ALA A CA 1
ATOM 1166 C C . ALA A 1 150 ? 24.062 -34.656 -2.838 1 52.41 150 ALA A C 1
ATOM 1168 O O . ALA A 1 150 ? 24.953 -35.5 -2.625 1 52.41 150 ALA A O 1
ATOM 1169 N N . GLY A 1 151 ? 24.094 -33.469 -2.258 1 49.09 151 GLY A N 1
ATOM 1170 C CA . GLY A 1 151 ? 25.016 -33.312 -1.152 1 49.09 151 GLY A CA 1
ATOM 1171 C C . GLY A 1 151 ? 24.672 -34.156 0.051 1 49.09 151 GLY A C 1
ATOM 1172 O O . GLY A 1 151 ? 25.469 -34.312 0.975 1 49.09 151 GLY A O 1
ATOM 1173 N N . ASN A 1 152 ? 23.531 -34.25 0.399 1 46.03 152 ASN A N 1
ATOM 1174 C CA . ASN A 1 152 ? 23.188 -35.094 1.53 1 46.03 152 ASN A CA 1
ATOM 1175 C C . ASN A 1 152 ? 23.156 -36.562 1.135 1 46.03 152 ASN A C 1
ATOM 1177 O O . ASN A 1 152 ? 22.734 -37.438 1.92 1 46.03 152 ASN A O 1
ATOM 1181 N N . ALA A 1 153 ? 23.469 -36.906 -0.099 1 40.19 153 ALA A N 1
ATOM 1182 C CA . ALA A 1 153 ? 23.656 -38.344 -0.392 1 40.19 153 ALA A CA 1
ATOM 1183 C C . ALA A 1 153 ? 25.078 -38.781 -0.066 1 40.19 153 ALA A C 1
ATOM 1185 O O . ALA A 1 153 ? 26.031 -38 -0.167 1 40.19 153 ALA A O 1
ATOM 1186 N N . MET B 1 1 ? 7.02 46.688 4.18 1 37.84 1 MET B N 1
ATOM 1187 C CA . MET B 1 1 ? 5.891 46.25 4.992 1 37.84 1 MET B CA 1
ATOM 1188 C C . MET B 1 1 ? 4.902 45.438 4.156 1 37.84 1 MET B C 1
ATOM 1190 O O . MET B 1 1 ? 3.885 44.969 4.668 1 37.84 1 MET B O 1
ATOM 1194 N N . SER B 1 2 ? 4.727 45.781 2.766 1 43.31 2 SER B N 1
ATOM 1195 C CA . SER B 1 2 ? 3.727 45.5 1.739 1 43.31 2 SER B CA 1
ATOM 1196 C C . SER B 1 2 ? 3.746 44.031 1.335 1 43.31 2 SER B C 1
ATOM 1198 O O . SER B 1 2 ? 2.74 43.5 0.864 1 43.31 2 SER B O 1
ATOM 1200 N N . ASP B 1 3 ? 4.949 43.562 0.952 1 45.69 3 ASP B N 1
ATOM 1201 C CA . ASP B 1 3 ? 5.125 42.312 0.177 1 45.69 3 ASP B CA 1
ATOM 1202 C C . ASP B 1 3 ? 4.855 41.094 1.033 1 45.69 3 ASP B C 1
ATOM 1204 O O . ASP B 1 3 ? 5.062 39.969 0.586 1 45.69 3 ASP B O 1
ATOM 1208 N N . GLU B 1 4 ? 5.062 41.125 2.289 1 49.09 4 GLU B N 1
ATOM 1209 C CA . GLU B 1 4 ? 4.652 40.094 3.236 1 49.09 4 GLU B CA 1
ATOM 1210 C C . GLU B 1 4 ? 3.164 39.781 3.098 1 49.09 4 GLU B C 1
ATOM 1212 O O . GLU B 1 4 ? 2.717 38.688 3.471 1 49.09 4 GLU B O 1
ATOM 1217 N N . ASN B 1 5 ? 2.361 40.812 2.611 1 56.62 5 ASN B N 1
ATOM 1218 C CA . ASN B 1 5 ? 0.906 40.812 2.514 1 56.62 5 ASN B CA 1
ATOM 1219 C C . ASN B 1 5 ? 0.416 39.938 1.38 1 56.62 5 ASN B C 1
ATOM 1221 O O . ASN B 1 5 ? -0.758 39.562 1.34 1 56.62 5 ASN B O 1
ATOM 1225 N N . ASN B 1 6 ? 1.259 39.406 0.533 1 73.12 6 ASN B N 1
ATOM 1226 C CA . ASN B 1 6 ? 0.808 38.781 -0.701 1 73.12 6 ASN B CA 1
ATOM 1227 C C . ASN B 1 6 ? 1.055 37.25 -0.678 1 73.12 6 ASN B C 1
ATOM 1229 O O . ASN B 1 6 ? 0.752 36.562 -1.648 1 73.12 6 ASN B O 1
ATOM 1233 N N . MET B 1 7 ? 1.577 36.812 0.396 1 86.12 7 MET B N 1
ATOM 1234 C CA . MET B 1 7 ? 1.813 35.375 0.357 1 86.12 7 MET B CA 1
ATOM 1235 C C . MET B 1 7 ? 0.571 34.594 0.798 1 86.12 7 MET B C 1
ATOM 1237 O O . MET B 1 7 ? -0.132 35.031 1.717 1 86.12 7 MET B O 1
ATOM 1241 N N . PRO B 1 8 ? 0.222 33.531 0.157 1 95 8 PRO B N 1
ATOM 1242 C CA . PRO B 1 8 ? -0.894 32.688 0.606 1 95 8 PRO B CA 1
ATOM 1243 C C . PRO B 1 8 ? -0.721 32.219 2.041 1 95 8 PRO B C 1
ATOM 1245 O O . PRO B 1 8 ? 0.4 31.906 2.465 1 95 8 PRO B O 1
ATOM 1248 N N . PRO B 1 9 ? -1.74 32.219 2.812 1 96.81 9 PRO B N 1
ATOM 1249 C CA . PRO B 1 9 ? -1.652 31.781 4.211 1 96.81 9 PRO B CA 1
ATOM 1250 C C . PRO B 1 9 ? -1.088 30.375 4.359 1 96.81 9 PRO B C 1
ATOM 1252 O O . PRO B 1 9 ? -0.52 30.031 5.406 1 96.81 9 PRO B O 1
ATOM 1255 N N . LEU B 1 10 ? -1.327 29.547 3.375 1 98 10 LEU B N 1
ATOM 1256 C CA . LEU B 1 10 ? -0.878 28.156 3.387 1 98 10 LEU B CA 1
ATOM 1257 C C . LEU B 1 10 ? -0.316 27.766 2.027 1 98 10 LEU B C 1
ATOM 1259 O O . LEU B 1 10 ? -0.938 28.016 0.993 1 98 10 LEU B O 1
ATOM 1263 N N . VAL B 1 11 ? 0.892 27.219 2.068 1 98.06 11 VAL B N 1
ATOM 1264 C CA . VAL B 1 11 ? 1.535 26.703 0.863 1 98.06 11 VAL B CA 1
ATOM 1265 C C . VAL B 1 11 ? 1.839 25.219 1.032 1 98.06 11 VAL B C 1
ATOM 1267 O O . V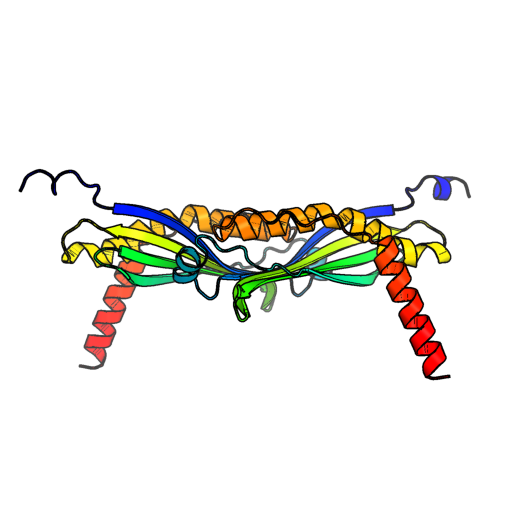AL B 1 11 ? 2.398 24.812 2.051 1 98.06 11 VAL B O 1
ATOM 1270 N N . ILE B 1 12 ? 1.425 24.375 0.072 1 98.25 12 ILE B N 1
ATOM 1271 C CA . ILE B 1 12 ? 1.727 22.953 0.081 1 98.25 12 ILE B CA 1
ATOM 1272 C C . ILE B 1 12 ? 3.053 22.703 -0.633 1 98.25 12 ILE B C 1
ATOM 1274 O O . ILE B 1 12 ? 3.191 23 -1.822 1 98.25 12 ILE B O 1
ATOM 1278 N N . ASN B 1 13 ? 4.004 22.109 0.048 1 97.94 13 ASN B N 1
ATOM 1279 C CA . ASN B 1 13 ? 5.34 21.922 -0.512 1 97.94 13 ASN B CA 1
ATOM 1280 C C . ASN B 1 13 ? 5.539 20.5 -1.023 1 97.94 13 ASN B C 1
ATOM 1282 O O . ASN B 1 13 ? 6.453 20.234 -1.812 1 97.94 13 ASN B O 1
ATOM 1286 N N . GLY B 1 14 ? 4.773 19.578 -0.548 1 97.88 14 GLY B N 1
ATOM 1287 C CA . GLY B 1 14 ? 4.84 18.188 -0.966 1 97.88 14 GLY B CA 1
ATOM 1288 C C . GLY B 1 14 ? 3.934 17.281 -0.159 1 97.88 14 GLY B C 1
ATOM 1289 O O . GLY B 1 14 ? 3.475 17.656 0.922 1 97.88 14 GLY B O 1
ATOM 1290 N N . GLN B 1 15 ? 3.625 16.172 -0.692 1 98.69 15 GLN B N 1
ATOM 1291 C CA . GLN B 1 15 ? 2.832 15.141 -0.043 1 98.69 15 GLN B CA 1
ATOM 1292 C C . GLN B 1 15 ? 3.363 13.75 -0.382 1 98.69 15 GLN B C 1
ATOM 1294 O O . GLN B 1 15 ? 3.879 13.523 -1.479 1 98.69 15 GLN B O 1
ATOM 1299 N N . TYR B 1 16 ? 3.238 12.812 0.582 1 98.81 16 TYR B N 1
ATOM 1300 C CA . TYR B 1 16 ? 3.811 11.492 0.345 1 98.81 16 TYR B CA 1
ATOM 1301 C C . TYR B 1 16 ? 3.293 10.484 1.364 1 98.81 16 TYR B C 1
ATOM 1303 O O . TYR B 1 16 ? 2.857 10.859 2.453 1 98.81 16 TYR B O 1
ATOM 1311 N N . VAL B 1 17 ? 3.377 9.203 0.955 1 98.94 17 VAL B N 1
ATOM 1312 C CA . VAL B 1 17 ? 3.162 8.102 1.886 1 98.94 17 VAL B CA 1
ATOM 1313 C C . VAL B 1 17 ? 4.426 7.863 2.709 1 98.94 17 VAL B C 1
ATOM 1315 O O . VAL B 1 17 ? 5.504 7.633 2.152 1 98.94 17 VAL B O 1
ATOM 1318 N N . LYS B 1 18 ? 4.309 7.922 4.027 1 98.75 18 LYS B N 1
ATOM 1319 C CA . LYS B 1 18 ? 5.414 7.59 4.918 1 98.75 18 LYS B CA 1
ATOM 1320 C C . LYS B 1 18 ? 5.41 6.105 5.27 1 98.75 18 LYS B C 1
ATOM 1322 O O . LYS B 1 18 ? 6.465 5.516 5.516 1 98.75 18 LYS B O 1
ATOM 1327 N N . ASP B 1 19 ? 4.27 5.578 5.41 1 98.88 19 ASP B N 1
ATOM 1328 C CA . ASP B 1 19 ? 4.047 4.188 5.785 1 98.88 19 ASP B CA 1
ATOM 1329 C C . ASP B 1 19 ? 2.709 3.682 5.25 1 98.88 19 ASP B C 1
ATOM 1331 O O . ASP B 1 19 ? 1.694 4.379 5.34 1 98.88 19 ASP B O 1
ATOM 1335 N N . LEU B 1 20 ? 2.699 2.566 4.641 1 98.88 20 LEU B N 1
ATOM 1336 C CA . LEU B 1 20 ? 1.5 1.903 4.141 1 98.88 20 LEU B CA 1
ATOM 1337 C C . LEU B 1 20 ? 1.559 0.402 4.406 1 98.88 20 LEU B C 1
ATOM 1339 O O . LEU B 1 20 ? 2.574 -0.241 4.133 1 98.88 20 LEU B O 1
ATOM 1343 N N . SER B 1 21 ? 0.566 -0.115 5.02 1 98.88 21 SER B N 1
ATOM 1344 C CA . SER B 1 21 ? 0.42 -1.549 5.246 1 98.88 21 SER B CA 1
ATOM 1345 C C . SER B 1 21 ? -0.974 -2.031 4.863 1 98.88 21 SER B C 1
ATOM 1347 O O . SER B 1 21 ? -1.975 -1.41 5.23 1 98.88 21 SER B O 1
ATOM 1349 N N . PHE B 1 22 ? -1.104 -3.094 4.133 1 98.88 22 PHE B N 1
ATOM 1350 C CA . PHE B 1 22 ? -2.354 -3.758 3.779 1 98.88 22 PHE B CA 1
ATOM 1351 C C . PHE B 1 22 ? -2.199 -5.273 3.84 1 98.88 22 PHE B C 1
ATOM 1353 O O . PHE B 1 22 ? -1.246 -5.828 3.287 1 98.88 22 PHE B O 1
ATOM 1360 N N . GLU B 1 23 ? -3.127 -5.91 4.516 1 98.81 23 GLU B N 1
ATOM 1361 C CA . GLU B 1 23 ? -3.041 -7.359 4.699 1 98.81 23 GLU B CA 1
ATOM 1362 C C . GLU B 1 23 ? -4.418 -8.008 4.609 1 98.81 23 GLU B C 1
ATOM 1364 O O . GLU B 1 23 ? -5.406 -7.453 5.098 1 98.81 23 GLU B O 1
ATOM 1369 N N . VAL B 1 24 ? -4.434 -9.094 3.992 1 98.56 24 VAL B N 1
ATOM 1370 C CA . VAL B 1 24 ? -5.59 -9.977 3.992 1 98.56 24 VAL B CA 1
ATOM 1371 C C . VAL B 1 24 ? -5.211 -11.32 4.621 1 98.56 24 VAL B C 1
ATOM 1373 O O . VAL B 1 24 ? -4.969 -12.297 3.912 1 98.56 24 VAL B O 1
ATOM 1376 N N . PRO B 1 25 ? -5.293 -11.383 5.914 1 97.69 25 PRO B N 1
ATOM 1377 C CA . PRO B 1 25 ? -4.738 -12.539 6.629 1 97.69 25 PRO B CA 1
ATOM 1378 C C . PRO B 1 25 ? -5.402 -13.852 6.227 1 97.69 25 PRO B C 1
ATOM 1380 O O . PRO B 1 25 ? -4.75 -14.898 6.223 1 97.69 25 PRO B O 1
ATOM 1383 N N . GLY B 1 26 ? -6.625 -13.875 5.871 1 96.69 26 GLY B N 1
ATOM 1384 C CA . GLY B 1 26 ? -7.363 -15.094 5.609 1 96.69 26 GLY B CA 1
ATOM 1385 C C . GLY B 1 26 ? -7.445 -15.445 4.137 1 96.69 26 GLY B C 1
ATOM 1386 O O . GLY B 1 26 ? -8.219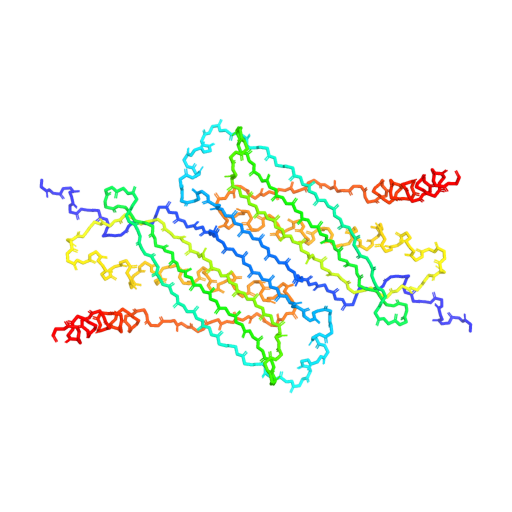 -16.312 3.74 1 96.69 26 GLY B O 1
ATOM 1387 N N . ALA B 1 27 ? -6.75 -14.703 3.311 1 97.38 27 ALA B N 1
ATOM 1388 C CA . ALA B 1 27 ? -6.824 -14.969 1.878 1 97.38 27 ALA B CA 1
ATOM 1389 C C . ALA B 1 27 ? -6.238 -16.344 1.547 1 97.38 27 ALA B C 1
ATOM 1391 O O . ALA B 1 27 ? -5.238 -16.75 2.141 1 97.38 27 ALA B O 1
ATOM 1392 N N . PRO B 1 28 ? -6.727 -17.156 0.606 1 97.31 28 PRO B N 1
ATOM 1393 C CA . PRO B 1 28 ? -7.898 -16.766 -0.181 1 97.31 28 PRO B CA 1
ATOM 1394 C C . PRO B 1 28 ? -9.211 -17.203 0.463 1 97.31 28 PRO B C 1
ATOM 1396 O O . PRO B 1 28 ? -10.289 -16.906 -0.054 1 97.31 28 PRO B O 1
ATOM 1399 N N . GLY B 1 29 ? -9.195 -17.891 1.571 1 96.12 29 GLY B N 1
ATOM 1400 C CA . GLY B 1 29 ? -10.375 -18.453 2.201 1 96.12 29 GLY B CA 1
ATOM 1401 C C . GLY B 1 29 ? -11.406 -17.391 2.588 1 96.12 29 GLY B C 1
ATOM 1402 O O . GLY B 1 29 ? -12.609 -17.656 2.529 1 96.12 29 GLY B O 1
ATOM 1403 N N . ILE B 1 30 ? -10.992 -16.234 2.904 1 96.5 30 ILE B N 1
ATOM 1404 C CA . ILE B 1 30 ? -11.836 -15.164 3.43 1 96.5 30 ILE B CA 1
ATOM 1405 C C . ILE B 1 30 ? -12.836 -14.727 2.363 1 96.5 30 ILE B C 1
ATOM 1407 O O . ILE B 1 30 ? -13.938 -14.273 2.686 1 96.5 30 ILE B O 1
ATOM 1411 N N . TYR B 1 31 ? -12.492 -14.812 1.093 1 95.56 31 TYR B N 1
ATOM 1412 C CA . TYR B 1 31 ? -13.359 -14.352 0.014 1 95.56 31 TYR B CA 1
ATOM 1413 C C . TYR B 1 31 ? -14.633 -15.18 -0.05 1 95.56 31 TYR B C 1
ATOM 1415 O O . TYR B 1 31 ? -15.711 -14.648 -0.331 1 95.56 31 TYR B O 1
ATOM 1423 N N . GLY B 1 32 ? -14.461 -16.469 0.19 1 93.12 32 GLY B N 1
ATOM 1424 C CA . GLY B 1 32 ? -15.633 -17.328 0.26 1 93.12 32 GLY B CA 1
ATOM 1425 C C . GLY B 1 32 ? -16.438 -17.125 1.526 1 93.12 32 GLY B C 1
ATOM 1426 O O . GLY B 1 32 ? -17.672 -17.172 1.496 1 93.12 32 GLY B O 1
ATOM 1427 N N . GLU B 1 33 ? -15.773 -16.859 2.58 1 92.62 33 GLU B N 1
ATOM 1428 C CA . GLU B 1 33 ? -16.422 -16.734 3.881 1 92.62 33 GLU B CA 1
ATOM 1429 C C . GLU B 1 33 ? -17.25 -15.445 3.955 1 92.62 33 GLU B C 1
ATOM 1431 O O . GLU B 1 33 ? -18.188 -15.352 4.746 1 92.62 33 GLU B O 1
ATOM 1436 N N . MET B 1 34 ? -16.922 -14.5 3.172 1 92.19 34 MET B N 1
ATOM 1437 C CA . MET B 1 34 ? -17.578 -13.195 3.205 1 92.19 34 MET B CA 1
ATOM 1438 C C . MET B 1 34 ? -18.891 -13.234 2.434 1 92.19 34 MET B C 1
ATOM 1440 O O . MET B 1 34 ? -19.688 -12.297 2.502 1 92.19 34 MET B O 1
ATOM 1444 N N . ALA B 1 35 ? -19.094 -14.266 1.792 1 85.75 35 ALA B N 1
ATOM 1445 C CA . ALA B 1 35 ? -20.312 -14.352 0.98 1 85.75 35 ALA B CA 1
ATOM 1446 C C . ALA B 1 35 ? -21.547 -14.133 1.834 1 85.75 35 ALA B C 1
ATOM 1448 O O . ALA B 1 35 ? -21.766 -14.844 2.816 1 85.75 35 ALA B O 1
ATOM 1449 N N . GLY B 1 36 ? -22.281 -13.055 1.422 1 87.5 36 GLY B N 1
ATOM 1450 C CA . GLY B 1 36 ? -23.547 -12.766 2.09 1 87.5 36 GLY B CA 1
ATOM 1451 C C . GLY B 1 36 ? -23.359 -12.039 3.41 1 87.5 36 GLY B C 1
ATOM 1452 O O . GLY B 1 36 ? -24.328 -11.883 4.172 1 87.5 36 GLY B O 1
ATOM 1453 N N . GLN B 1 37 ? -22.156 -11.766 3.729 1 90.69 37 GLN B N 1
ATOM 1454 C CA . GLN B 1 37 ? -21.891 -11.062 4.98 1 90.69 37 GLN B CA 1
ATOM 1455 C C . GLN B 1 37 ? -21.406 -9.641 4.719 1 90.69 37 GLN B C 1
ATOM 1457 O O . GLN B 1 37 ? -20.766 -9.383 3.701 1 90.69 37 GLN B O 1
ATOM 1462 N N . ASN B 1 38 ? -21.828 -8.828 5.578 1 90.44 38 ASN B N 1
ATOM 1463 C CA . ASN B 1 38 ? -21.312 -7.461 5.562 1 90.44 38 ASN B CA 1
ATOM 1464 C C . ASN B 1 38 ? -20.328 -7.223 6.699 1 90.44 38 ASN B C 1
ATOM 1466 O O . ASN B 1 38 ? -20.703 -7.207 7.871 1 90.44 38 ASN B O 1
ATOM 1470 N N . PRO B 1 39 ? -19.156 -6.98 6.355 1 94.81 39 PRO B N 1
ATOM 1471 C CA . PRO B 1 39 ? -18.172 -6.801 7.434 1 94.81 39 PRO B CA 1
ATOM 1472 C C . PRO B 1 39 ? -18.344 -5.477 8.172 1 94.81 39 PRO B C 1
ATOM 1474 O O . PRO B 1 39 ? -18.906 -4.523 7.617 1 94.81 39 PRO B O 1
ATOM 1477 N N . GLU B 1 40 ? -17.891 -5.473 9.422 1 96.31 40 GLU B N 1
ATOM 1478 C CA . GLU B 1 40 ? -17.703 -4.23 10.172 1 96.31 40 GLU B CA 1
ATOM 1479 C C . GLU B 1 40 ? -16.359 -3.594 9.844 1 96.31 40 GLU B C 1
ATOM 1481 O O . GLU B 1 40 ? -15.328 -4.277 9.828 1 96.31 40 GLU B O 1
ATOM 1486 N N . ILE B 1 41 ? -16.422 -2.26 9.602 1 96.81 41 ILE B N 1
ATOM 1487 C CA . ILE B 1 41 ? -15.211 -1.604 9.141 1 96.81 41 ILE B CA 1
ATOM 1488 C C . ILE B 1 41 ? -14.93 -0.369 9.992 1 96.81 41 ILE B C 1
ATOM 1490 O O . ILE B 1 41 ? -15.133 0.762 9.539 1 96.81 41 ILE B O 1
ATOM 1494 N N . PRO B 1 42 ? -14.453 -0.566 11.234 1 96.44 42 PRO B N 1
ATOM 1495 C CA . PRO B 1 42 ? -14.039 0.597 12.023 1 96.44 42 PRO B CA 1
ATOM 1496 C C . PRO B 1 42 ? -12.812 1.291 11.438 1 96.44 42 PRO B C 1
ATOM 1498 O O . PRO B 1 42 ? -11.898 0.625 10.938 1 96.44 42 PRO B O 1
ATOM 1501 N N . ILE B 1 43 ? -12.828 2.625 11.5 1 97.38 43 ILE B N 1
ATOM 1502 C CA . ILE B 1 43 ? -11.719 3.428 11 1 97.38 43 ILE B CA 1
ATOM 1503 C C . ILE B 1 43 ? -11.188 4.328 12.109 1 97.38 43 ILE B C 1
ATOM 1505 O O . ILE B 1 43 ? -11.961 5.027 12.773 1 97.38 43 ILE B O 1
ATOM 1509 N N . HIS B 1 44 ? -9.945 4.238 12.367 1 97.44 44 HIS B N 1
ATOM 1510 C CA . HIS B 1 44 ? -9.273 5.109 13.328 1 97.44 44 HIS B CA 1
ATOM 1511 C C . HIS B 1 44 ? -8.43 6.16 12.609 1 97.44 44 HIS B C 1
ATOM 1513 O O . HIS B 1 44 ? -7.688 5.844 11.68 1 97.44 44 HIS B O 1
ATOM 1519 N N . VAL B 1 45 ? -8.57 7.375 13.055 1 97.38 45 VAL B N 1
ATOM 1520 C CA . VAL B 1 45 ? -7.855 8.5 12.453 1 97.38 45 VAL B CA 1
ATOM 1521 C C . VAL B 1 45 ? -7.047 9.227 13.523 1 97.38 45 VAL B C 1
ATOM 1523 O O . VAL B 1 45 ? -7.543 9.469 14.625 1 97.38 45 VAL B O 1
ATOM 1526 N N . ASP B 1 46 ? -5.871 9.57 13.211 1 97 46 ASP B N 1
ATOM 1527 C CA . ASP B 1 46 ? -5.016 10.391 14.062 1 97 46 ASP B CA 1
ATOM 1528 C C . ASP B 1 46 ? -4.215 11.391 13.234 1 97 46 ASP B C 1
ATOM 1530 O O . ASP B 1 46 ? -3.961 11.164 12.047 1 97 46 ASP B O 1
ATOM 1534 N N . ILE B 1 47 ? -3.879 12.5 13.867 1 97.88 47 ILE B N 1
ATOM 1535 C CA . ILE B 1 47 ? -3.135 13.555 13.195 1 97.88 47 ILE B CA 1
ATOM 1536 C C . ILE B 1 47 ? -1.903 13.922 14.016 1 97.88 47 ILE B C 1
ATOM 1538 O O . ILE B 1 47 ? -1.998 14.133 15.227 1 97.88 47 ILE B O 1
ATOM 1542 N N . ASN B 1 48 ? -0.833 13.969 13.383 1 97.69 48 ASN B N 1
ATOM 1543 C CA . ASN B 1 48 ? 0.405 14.453 13.984 1 97.69 48 ASN B CA 1
ATOM 1544 C C . ASN B 1 48 ? 0.986 15.625 13.203 1 97.69 48 ASN B C 1
ATOM 1546 O O . ASN B 1 48 ? 0.96 15.633 11.969 1 97.69 48 ASN B O 1
ATOM 1550 N N . ALA B 1 49 ? 1.443 16.609 13.938 1 98 49 ALA B N 1
ATOM 1551 C CA . ALA B 1 49 ? 2.109 17.75 13.336 1 98 49 ALA B CA 1
ATOM 1552 C C . ALA B 1 49 ? 3.469 18 13.984 1 98 49 ALA B C 1
ATOM 1554 O O . ALA B 1 49 ? 3.615 17.875 15.203 1 98 49 ALA B O 1
ATOM 1555 N N . ALA B 1 50 ? 4.402 18.328 13.117 1 97.81 50 ALA B N 1
ATOM 1556 C CA . ALA B 1 50 ? 5.742 18.609 13.609 1 97.81 50 ALA B CA 1
ATOM 1557 C C . ALA B 1 50 ? 6.387 19.75 12.82 1 97.81 50 ALA B C 1
ATOM 1559 O O . ALA B 1 50 ? 6.266 19.797 11.594 1 97.81 50 ALA B O 1
ATOM 1560 N N . ALA B 1 51 ? 7.062 20.625 13.555 1 97.94 51 ALA B N 1
ATOM 1561 C CA . ALA B 1 51 ? 7.84 21.656 12.875 1 97.94 51 ALA B CA 1
ATOM 1562 C C . ALA B 1 51 ? 9.125 21.078 12.289 1 97.94 51 ALA B C 1
ATOM 1564 O O . ALA B 1 51 ? 9.844 20.344 12.961 1 97.94 51 ALA B O 1
ATOM 1565 N N . ILE B 1 52 ? 9.383 21.453 11 1 96.94 52 ILE B N 1
ATOM 1566 C CA . ILE B 1 52 ? 10.602 20.906 10.414 1 96.94 52 ILE B CA 1
ATOM 1567 C C . ILE B 1 52 ? 11.523 22.047 9.984 1 96.94 52 ILE B C 1
ATOM 1569 O O . ILE B 1 52 ? 12.703 21.828 9.711 1 96.94 52 ILE B O 1
ATOM 1573 N N . ALA B 1 53 ? 11.062 23.219 9.82 1 96.19 53 ALA B N 1
ATOM 1574 C CA . ALA B 1 53 ? 11.781 24.469 9.531 1 96.19 53 ALA B CA 1
ATOM 1575 C C . ALA B 1 53 ? 10.961 25.688 9.938 1 96.19 53 ALA B C 1
ATOM 1577 O O . ALA B 1 53 ? 9.867 25.547 10.492 1 96.19 53 ALA B O 1
ATOM 1578 N N . ASP B 1 54 ? 11.531 26.828 9.828 1 96.19 54 ASP B N 1
ATOM 1579 C CA . ASP B 1 54 ? 10.797 28.047 10.172 1 96.19 54 ASP B CA 1
ATOM 1580 C C . ASP B 1 54 ? 9.508 28.156 9.359 1 96.19 54 ASP B C 1
ATOM 1582 O O . ASP B 1 54 ? 9.531 28.109 8.133 1 96.19 54 ASP B O 1
ATOM 1586 N N . LYS B 1 55 ? 8.367 28.172 10.031 1 96.88 55 LYS B N 1
ATOM 1587 C CA . LYS B 1 55 ? 7.016 28.297 9.484 1 96.88 55 LYS B CA 1
ATOM 1588 C C . LYS B 1 55 ? 6.66 27.094 8.602 1 96.88 55 LYS B C 1
ATOM 1590 O O . LYS B 1 55 ? 5.715 27.156 7.812 1 96.88 55 LYS B O 1
ATOM 1595 N N . THR B 1 56 ? 7.449 26.047 8.633 1 98.38 56 THR B N 1
ATOM 1596 C CA . THR B 1 56 ? 7.234 24.859 7.82 1 98.38 56 THR B CA 1
ATOM 1597 C C . THR B 1 56 ? 7.031 23.625 8.695 1 98.38 56 THR B C 1
ATOM 1599 O O . THR B 1 56 ? 7.797 23.391 9.633 1 98.38 56 THR B O 1
ATOM 1602 N N . TYR B 1 57 ? 5.957 22.922 8.352 1 98.81 57 TYR B N 1
ATOM 1603 C CA . TYR B 1 57 ? 5.516 21.812 9.195 1 98.81 57 TYR B CA 1
ATOM 1604 C C . TYR B 1 57 ? 5.23 20.562 8.367 1 98.81 57 TYR B C 1
ATOM 1606 O O . TYR B 1 57 ? 4.824 20.672 7.203 1 98.81 57 TYR B O 1
ATOM 1614 N N . GLU B 1 58 ? 5.543 19.453 8.977 1 98.88 58 GLU B N 1
ATOM 1615 C CA . GLU B 1 58 ? 4.988 18.203 8.469 1 98.88 58 GLU B CA 1
ATOM 1616 C C . GLU B 1 58 ? 3.709 17.828 9.203 1 98.88 58 GLU B C 1
ATOM 1618 O O . GLU B 1 58 ? 3.678 17.812 10.438 1 98.88 58 GLU B O 1
ATOM 1623 N N . VAL B 1 59 ? 2.66 17.609 8.508 1 98.88 59 VAL B N 1
ATOM 1624 C CA . VAL B 1 59 ? 1.418 17.062 9.039 1 98.88 59 VAL B CA 1
ATOM 1625 C C . VAL B 1 59 ? 1.202 15.648 8.508 1 98.88 59 VAL B C 1
ATOM 1627 O O . VAL B 1 59 ? 1.274 15.422 7.301 1 98.88 59 VAL B O 1
ATOM 1630 N N . THR B 1 60 ? 1.025 14.711 9.406 1 98.94 60 THR B N 1
ATOM 1631 C CA . THR B 1 60 ? 0.798 13.32 9.031 1 98.94 60 THR B CA 1
ATOM 1632 C C . THR B 1 60 ? -0.601 12.867 9.445 1 98.94 60 THR B C 1
ATOM 1634 O O . THR B 1 60 ? -0.979 12.992 10.609 1 98.94 60 THR B O 1
ATOM 1637 N N . LEU B 1 61 ? -1.324 12.492 8.516 1 98.81 61 LEU B N 1
ATOM 1638 C CA . LEU B 1 61 ? -2.617 11.859 8.742 1 98.81 61 LEU B CA 1
ATOM 1639 C C . LEU B 1 61 ? -2.469 10.344 8.844 1 98.81 61 LEU B C 1
ATOM 1641 O O . LEU B 1 61 ? -2.025 9.688 7.898 1 98.81 61 LEU B O 1
ATOM 1645 N N . HIS B 1 62 ? -2.824 9.773 9.969 1 98.75 62 HIS B N 1
ATOM 1646 C CA . HIS B 1 62 ? -2.77 8.336 10.203 1 98.75 62 HIS B CA 1
ATOM 1647 C C . HIS B 1 62 ? -4.156 7.711 10.102 1 98.75 62 HIS B C 1
ATOM 1649 O O . HIS B 1 62 ? -5.07 8.094 10.836 1 98.75 62 HIS B O 1
ATOM 1655 N N . LEU B 1 63 ? -4.312 6.785 9.211 1 98.75 63 LEU B N 1
ATOM 165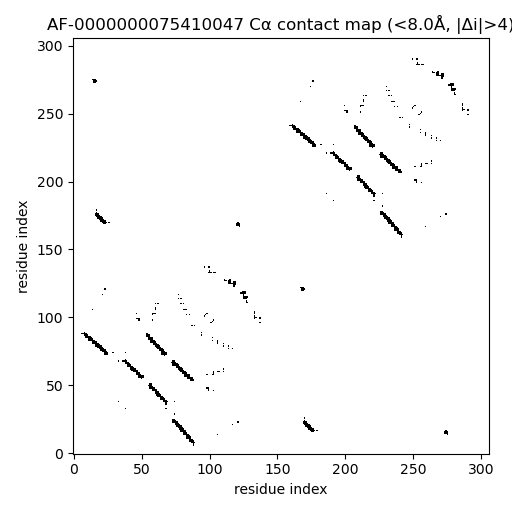6 C CA . LEU B 1 63 ? -5.539 6.004 9.086 1 98.75 63 LEU B CA 1
ATOM 1657 C C . LEU B 1 63 ? -5.285 4.539 9.406 1 98.75 63 LEU B C 1
ATOM 1659 O O . LEU B 1 63 ? -4.301 3.957 8.945 1 98.75 63 LEU B O 1
ATOM 1663 N N . LYS B 1 64 ? -6.102 3.959 10.227 1 98.75 64 LYS B N 1
ATOM 1664 C CA . LYS B 1 64 ? -6.09 2.527 10.508 1 98.75 64 LYS B CA 1
ATOM 1665 C C . LYS B 1 64 ? -7.469 1.913 10.289 1 98.75 64 LYS B C 1
ATOM 1667 O O . LYS B 1 64 ? -8.461 2.367 10.867 1 98.75 64 LYS B O 1
ATOM 1672 N N . VAL B 1 65 ? -7.551 0.946 9.477 1 98.38 65 VAL B N 1
ATOM 1673 C CA . VAL B 1 65 ? -8.789 0.252 9.133 1 98.38 65 VAL B CA 1
ATOM 1674 C C . VAL B 1 65 ? -8.641 -1.239 9.43 1 98.38 65 VAL B C 1
ATOM 1676 O O . VAL B 1 65 ? -7.719 -1.89 8.93 1 98.38 65 VAL B O 1
ATOM 1679 N N . GLU B 1 66 ? -9.492 -1.781 10.203 1 97.56 66 GLU B N 1
ATOM 1680 C CA . GLU B 1 66 ? -9.539 -3.219 10.445 1 97.56 66 GLU B CA 1
ATOM 1681 C C . GLU B 1 66 ? -10.93 -3.785 10.164 1 97.56 66 GLU B C 1
ATOM 1683 O O . GLU B 1 66 ? -11.781 -3.832 11.055 1 97.56 66 GLU B O 1
ATOM 1688 N N . ALA B 1 67 ? -11.133 -4.266 9.008 1 97.69 67 ALA B N 1
ATOM 1689 C CA . ALA B 1 67 ? -12.414 -4.871 8.648 1 97.69 67 ALA B CA 1
ATOM 1690 C C . ALA B 1 67 ? -12.531 -6.281 9.219 1 97.69 67 ALA B C 1
ATOM 1692 O O . ALA B 1 67 ? -11.586 -7.066 9.156 1 97.69 67 ALA B O 1
ATOM 1693 N N . HIS B 1 68 ? -13.695 -6.57 9.773 1 96.62 68 HIS B N 1
ATOM 1694 C CA . HIS B 1 68 ? -13.852 -7.902 10.352 1 96.62 68 HIS B CA 1
ATOM 1695 C C . HIS B 1 68 ? -15.289 -8.398 10.211 1 96.62 68 HIS B C 1
ATOM 1697 O O . HIS B 1 68 ? -16.234 -7.594 10.164 1 96.62 68 HIS B O 1
ATOM 1703 N N . LEU B 1 69 ? -15.406 -9.727 10.07 1 94.94 69 LEU B N 1
ATOM 1704 C CA . LEU B 1 69 ? -16.688 -10.398 10.141 1 94.94 69 LEU B CA 1
ATOM 1705 C C . LEU B 1 69 ? -17.109 -10.648 11.586 1 94.94 69 LEU B C 1
ATOM 1707 O O . LEU B 1 69 ? -16.516 -10.086 12.508 1 94.94 69 LEU B O 1
ATOM 1711 N N . ALA B 1 70 ? -18.188 -11.445 11.688 1 87.81 70 ALA B N 1
ATOM 1712 C CA . ALA B 1 70 ? -18.641 -11.812 13.031 1 87.81 70 ALA B CA 1
ATOM 1713 C C . ALA B 1 70 ? -17.516 -12.461 13.836 1 87.81 70 ALA B C 1
ATOM 1715 O O . ALA B 1 70 ? -16.594 -13.039 13.258 1 87.81 70 ALA B O 1
ATOM 1716 N N . GLU B 1 71 ? -17.531 -12.266 15.188 1 88.44 71 GLU B N 1
ATOM 1717 C CA . GLU B 1 71 ? -16.547 -12.797 16.125 1 88.44 71 GLU B CA 1
ATOM 1718 C C . GLU B 1 71 ? -15.164 -12.227 15.844 1 88.44 71 GLU B C 1
ATOM 1720 O O . GLU B 1 71 ? -14.156 -12.914 16.047 1 88.44 71 GLU B O 1
ATOM 1725 N N . ASN B 1 72 ? -15 -11.281 15.164 1 89.31 72 ASN B N 1
ATOM 1726 C CA . ASN B 1 72 ? -13.797 -10.484 14.953 1 89.31 72 ASN B CA 1
ATOM 1727 C C . ASN B 1 72 ? -12.836 -11.172 13.977 1 89.31 72 ASN B C 1
ATOM 1729 O O . ASN B 1 72 ? -11.625 -10.992 14.07 1 89.31 72 ASN B O 1
ATOM 1733 N N . LYS B 1 73 ? -13.398 -11.961 13.125 1 93.69 73 LYS B N 1
ATOM 1734 C CA . LYS B 1 73 ? -12.555 -12.547 12.086 1 93.69 73 LYS B CA 1
ATOM 1735 C C . LYS B 1 73 ? -12.07 -11.492 11.102 1 93.69 73 LYS B C 1
ATOM 1737 O O . LYS B 1 73 ? -12.883 -10.852 10.422 1 93.69 73 LYS B O 1
ATOM 1742 N N . PRO B 1 74 ? -10.812 -11.391 11.008 1 96.88 74 PRO B N 1
ATOM 1743 C CA . PRO B 1 74 ? -10.312 -10.312 10.156 1 96.88 74 PRO B CA 1
ATOM 1744 C C . PRO B 1 74 ? -10.578 -10.562 8.672 1 96.88 74 PRO B C 1
ATOM 1746 O O . PRO B 1 74 ? -10.383 -11.68 8.188 1 96.88 74 PRO B O 1
ATOM 1749 N N . VAL B 1 75 ? -11.047 -9.562 8 1 97.69 75 VAL B N 1
ATOM 1750 C CA . VAL B 1 75 ? -11.203 -9.562 6.551 1 97.69 75 VAL B CA 1
ATOM 1751 C C . VAL B 1 75 ? -9.969 -8.93 5.898 1 97.69 75 VAL B C 1
ATOM 1753 O O . VAL B 1 75 ? -9.242 -9.602 5.164 1 97.69 75 VAL B O 1
ATOM 1756 N N . PHE B 1 76 ? -9.664 -7.719 6.23 1 98.56 76 PHE B N 1
ATOM 1757 C CA . PHE B 1 76 ? -8.422 -7.059 5.852 1 98.56 76 PHE B CA 1
ATOM 1758 C C . PHE B 1 76 ? -8.023 -6.016 6.887 1 98.56 76 PHE B C 1
ATOM 1760 O O . PHE B 1 76 ? -8.844 -5.613 7.715 1 98.56 76 PHE B O 1
ATOM 1767 N N . ILE B 1 77 ? -6.77 -5.656 6.906 1 98.69 77 ILE B N 1
ATOM 1768 C CA . ILE B 1 77 ? -6.188 -4.613 7.746 1 98.69 77 ILE B CA 1
ATOM 1769 C C . ILE B 1 77 ? -5.402 -3.629 6.883 1 98.69 77 ILE B C 1
ATOM 1771 O O . ILE B 1 77 ? -4.59 -4.035 6.051 1 98.69 77 ILE B O 1
ATOM 1775 N N . ALA B 1 78 ? -5.703 -2.373 7.02 1 98.81 78 ALA B N 1
ATOM 1776 C CA . ALA B 1 78 ? -5 -1.316 6.293 1 98.81 78 ALA B CA 1
ATOM 1777 C C . ALA B 1 78 ? -4.535 -0.215 7.242 1 98.81 78 ALA B C 1
ATOM 1779 O O . ALA B 1 78 ? -5.285 0.208 8.125 1 98.81 78 ALA B O 1
ATOM 1780 N N . GLU B 1 79 ? -3.316 0.174 7.078 1 98.88 79 GLU B N 1
ATOM 1781 C CA . GLU B 1 79 ? -2.75 1.303 7.812 1 98.88 79 GLU B CA 1
ATOM 1782 C C . GLU B 1 79 ? -1.982 2.236 6.879 1 98.88 79 GLU B C 1
ATOM 1784 O O . GLU B 1 79 ? -1.204 1.781 6.039 1 98.88 79 GLU B O 1
ATOM 1789 N N . LEU B 1 80 ? -2.258 3.482 7.066 1 98.94 80 LEU B N 1
ATOM 1790 C CA . LEU B 1 80 ? -1.645 4.484 6.203 1 98.94 80 LEU B CA 1
ATOM 1791 C C . LEU B 1 80 ? -1.194 5.699 7.008 1 98.94 80 LEU B C 1
ATOM 1793 O O . LEU B 1 80 ? -1.962 6.234 7.812 1 98.94 80 LEU B O 1
ATOM 1797 N N . ALA B 1 81 ? 0.03 6.066 6.914 1 98.94 81 ALA B N 1
ATOM 1798 C CA . ALA B 1 81 ? 0.537 7.383 7.297 1 98.94 81 ALA B CA 1
ATOM 1799 C C . ALA B 1 81 ? 0.815 8.242 6.062 1 98.94 81 ALA B C 1
ATOM 1801 O O . ALA B 1 81 ? 1.811 8.031 5.367 1 98.94 81 ALA B O 1
ATOM 1802 N N . TYR B 1 82 ? -0.082 9.117 5.77 1 98.94 82 TYR B N 1
ATOM 1803 C CA . TYR B 1 82 ? 0.042 10.039 4.645 1 98.94 82 TYR B CA 1
ATOM 1804 C C . TYR B 1 82 ? 0.421 11.43 5.125 1 98.94 82 TYR B C 1
ATOM 1806 O O . TYR B 1 82 ? -0.233 11.992 6.012 1 98.94 82 TYR B O 1
ATOM 1814 N N . ALA B 1 83 ? 1.461 11.969 4.523 1 98.94 83 ALA B N 1
ATOM 1815 C CA . ALA B 1 83 ? 2.01 13.203 5.082 1 98.94 83 ALA B CA 1
ATOM 1816 C C . ALA B 1 83 ? 2.066 14.305 4.023 1 98.94 83 ALA B C 1
ATOM 1818 O O . ALA B 1 83 ? 2.027 14.023 2.822 1 98.94 83 ALA B O 1
ATOM 1819 N N . GLY B 1 84 ? 2.105 15.508 4.531 1 98.88 84 GLY B N 1
ATOM 1820 C CA . GLY B 1 84 ? 2.365 16.688 3.736 1 98.88 84 GLY B CA 1
ATOM 1821 C C . GLY B 1 84 ? 3.283 17.688 4.426 1 98.88 84 GLY B C 1
ATOM 1822 O O . GLY B 1 84 ? 3.408 17.672 5.652 1 98.88 84 GLY B O 1
ATOM 1823 N N . ILE B 1 85 ? 3.941 18.453 3.613 1 98.81 85 ILE B N 1
ATOM 1824 C CA . ILE B 1 85 ? 4.758 19.562 4.094 1 98.81 85 ILE B CA 1
ATOM 1825 C C . ILE B 1 85 ? 4.07 20.891 3.775 1 98.81 85 ILE B C 1
ATOM 1827 O O . ILE B 1 85 ? 3.758 21.172 2.617 1 98.81 85 ILE B O 1
ATOM 1831 N N . PHE B 1 86 ? 3.932 21.734 4.832 1 98.81 86 PHE B N 1
ATOM 1832 C CA . PHE B 1 86 ? 3.16 22.953 4.688 1 98.81 86 PHE B CA 1
ATOM 1833 C C . PHE B 1 86 ? 3.939 24.156 5.223 1 98.81 86 PHE B C 1
ATOM 1835 O O . PHE B 1 86 ? 4.555 24.078 6.285 1 98.81 86 PHE B O 1
ATOM 1842 N N . THR B 1 87 ? 3.949 25.203 4.449 1 98.62 87 THR B N 1
ATOM 1843 C CA . THR B 1 87 ? 4.383 26.516 4.949 1 98.62 87 THR B CA 1
ATOM 1844 C C . THR B 1 87 ? 3.184 27.375 5.324 1 98.62 87 THR B C 1
ATOM 1846 O O . THR B 1 87 ? 2.252 27.531 4.531 1 98.62 87 THR B O 1
ATOM 1849 N N . LEU B 1 88 ? 3.25 27.859 6.543 1 98.25 88 LEU B N 1
ATOM 1850 C CA . LEU B 1 88 ? 2.145 28.672 7.039 1 98.25 88 LEU B CA 1
ATOM 1851 C C . LEU B 1 88 ? 2.576 30.109 7.227 1 98.25 88 LEU B C 1
ATOM 1853 O O . LEU B 1 88 ? 3.555 30.391 7.926 1 98.25 88 LEU B O 1
ATOM 1857 N N . ASN B 1 89 ? 1.838 30.984 6.57 1 97.38 89 ASN B N 1
ATOM 1858 C CA . ASN B 1 89 ? 2.043 32.406 6.715 1 97.38 89 ASN B CA 1
ATOM 1859 C C . ASN B 1 89 ? 0.877 33.062 7.445 1 97.38 89 ASN B C 1
ATOM 1861 O O . ASN B 1 89 ? 0.179 33.906 6.875 1 97.38 89 ASN B O 1
ATOM 1865 N N . VAL B 1 90 ? 0.68 32.781 8.695 1 96.81 90 VAL B N 1
ATOM 1866 C CA . VAL B 1 90 ? -0.409 33.281 9.531 1 96.81 90 VAL B CA 1
ATOM 1867 C C . VAL B 1 90 ? 0.123 33.625 10.93 1 96.81 90 VAL B C 1
ATOM 1869 O O . VAL B 1 90 ? 1.219 33.188 11.297 1 96.81 90 VAL B O 1
ATOM 1872 N N . PRO B 1 91 ? -0.64 34.406 11.641 1 96.31 91 PRO B N 1
ATOM 1873 C CA . PRO B 1 91 ? -0.262 34.656 13.031 1 96.31 91 PRO B CA 1
ATOM 1874 C C . PRO B 1 91 ? -0.177 33.375 13.859 1 96.31 91 PRO B C 1
ATOM 1876 O O . PRO B 1 91 ? -0.85 32.375 13.539 1 96.31 91 PRO B O 1
ATOM 1879 N N . ASP B 1 92 ? 0.603 33.312 14.898 1 95.94 92 ASP B N 1
ATOM 1880 C CA . ASP B 1 92 ? 0.886 32.156 15.727 1 95.94 92 ASP B CA 1
ATOM 1881 C C . ASP B 1 92 ? -0.404 31.516 16.234 1 95.94 92 ASP B C 1
ATOM 1883 O O . ASP B 1 92 ? -0.501 30.281 16.328 1 95.94 92 ASP B O 1
ATOM 1887 N N . GLU B 1 93 ? -1.354 32.344 16.609 1 95.31 93 GLU B N 1
ATOM 1888 C CA . GLU B 1 93 ? -2.594 31.859 17.203 1 95.31 93 GLU B CA 1
ATOM 1889 C C . GLU B 1 93 ? -3.387 31.016 16.203 1 95.31 93 GLU B C 1
ATOM 1891 O O . GLU B 1 93 ? -4.27 30.234 16.609 1 95.31 93 GLU B O 1
ATOM 1896 N N . HIS B 1 94 ? -3.084 31.109 14.922 1 96.62 94 HIS B N 1
ATOM 1897 C CA . HIS B 1 94 ? -3.846 30.391 13.906 1 96.62 94 HIS B CA 1
ATOM 1898 C C . HIS B 1 94 ? -3.104 29.141 13.445 1 96.62 94 HIS B C 1
ATOM 1900 O O . HIS B 1 94 ? -3.662 28.312 12.711 1 96.62 94 HIS B O 1
ATOM 1906 N N . ILE B 1 95 ? -1.872 28.953 13.844 1 97.44 95 ILE B N 1
ATOM 1907 C CA . ILE B 1 95 ? -1.027 27.859 13.344 1 97.44 95 ILE B CA 1
ATOM 1908 C C . ILE B 1 95 ? -1.622 26.516 13.75 1 97.44 95 ILE B C 1
ATOM 1910 O O . ILE B 1 95 ? -1.84 25.641 12.906 1 97.44 95 ILE B O 1
ATOM 1914 N N . GLN B 1 96 ? -1.974 26.344 14.992 1 95.94 96 GLN B N 1
ATOM 1915 C CA . GLN B 1 96 ? -2.428 25.047 15.5 1 95.94 96 GLN B CA 1
ATOM 1916 C C . GLN B 1 96 ? -3.721 24.625 14.812 1 95.94 96 GLN B C 1
ATOM 1918 O O . GLN B 1 96 ? -3.822 23.5 14.32 1 95.94 96 GLN B O 1
ATOM 1923 N N . PRO B 1 97 ? -4.719 25.531 14.781 1 96.56 97 PRO B N 1
ATOM 1924 C CA . PRO B 1 97 ? -5.938 25.141 14.07 1 96.56 97 PRO B CA 1
ATOM 1925 C C . PRO B 1 97 ? -5.68 24.797 12.609 1 96.56 97 PRO B C 1
ATOM 1927 O O . PRO B 1 97 ? -6.328 23.891 12.062 1 96.56 97 PRO B O 1
ATOM 1930 N N . MET B 1 98 ? -4.812 25.484 11.953 1 98.06 98 MET B N 1
ATOM 1931 C CA . MET B 1 98 ? -4.488 25.172 10.562 1 98.06 98 MET B CA 1
ATOM 1932 C C . MET B 1 98 ? -3.865 23.781 10.445 1 98.06 98 MET B C 1
ATOM 1934 O O . MET B 1 98 ? -4.23 23.016 9.555 1 98.06 98 MET B O 1
ATOM 1938 N N . LEU B 1 99 ? -2.934 23.453 11.344 1 98.38 99 LEU B N 1
ATOM 1939 C CA . LEU B 1 99 ? -2.209 22.188 11.32 1 98.38 99 LEU B CA 1
ATOM 1940 C C . LEU B 1 99 ? -3.145 21.016 11.609 1 98.38 99 LEU B C 1
ATOM 1942 O O . LEU B 1 99 ? -2.953 19.922 11.086 1 98.38 99 LEU B O 1
ATOM 1946 N N . LEU B 1 100 ? -4.211 21.328 12.367 1 98 100 LEU B N 1
ATOM 1947 C CA . LEU B 1 100 ? -5.012 20.203 12.867 1 98 100 LEU B CA 1
ATOM 1948 C C . LEU B 1 100 ? -6.359 20.156 12.156 1 98 100 LEU B C 1
ATOM 1950 O O . LEU B 1 100 ? -7.098 19.172 12.297 1 98 100 LEU B O 1
ATOM 1954 N N . ILE B 1 101 ? -6.688 21.125 11.367 1 98.25 101 ILE B N 1
ATOM 1955 C CA . ILE B 1 101 ? -7.973 21.141 10.672 1 98.25 101 ILE B CA 1
ATOM 1956 C C . ILE B 1 101 ? -7.75 21.266 9.172 1 98.25 101 ILE B C 1
ATOM 1958 O O . ILE B 1 101 ? -8 20.312 8.414 1 98.25 101 ILE B O 1
ATOM 1962 N N . GLU B 1 102 ? -7.105 22.344 8.688 1 98.38 102 GLU B N 1
ATOM 1963 C CA . GLU B 1 102 ? -6.996 22.641 7.262 1 98.38 102 GLU B CA 1
ATOM 1964 C C . GLU B 1 102 ? -6.027 21.688 6.57 1 98.38 102 GLU B C 1
ATOM 1966 O O . GLU B 1 102 ? -6.309 21.188 5.48 1 98.38 102 GLU B O 1
ATOM 1971 N N . CYS B 1 103 ? -4.859 21.484 7.176 1 98.81 103 CYS B N 1
ATOM 1972 C CA . CYS B 1 103 ? -3.852 20.625 6.555 1 98.81 103 CYS B CA 1
ATOM 1973 C C . CYS B 1 103 ? -4.363 19.203 6.406 1 98.81 103 CYS B C 1
ATOM 1975 O O . CYS B 1 103 ? -4.328 18.641 5.309 1 98.81 103 CYS B O 1
ATOM 1977 N N . PRO B 1 104 ? -4.902 18.594 7.465 1 98.81 104 PRO B N 1
ATOM 1978 C CA . PRO B 1 104 ? -5.445 17.25 7.258 1 98.81 104 PRO B CA 1
ATOM 1979 C C . PRO B 1 104 ? -6.598 17.219 6.258 1 98.81 104 PRO B C 1
ATOM 1981 O O . PRO B 1 104 ? -6.781 16.234 5.543 1 98.81 104 PRO B O 1
ATOM 1984 N N . ARG B 1 105 ? -7.414 18.297 6.215 1 98.69 105 ARG B N 1
ATOM 1985 C CA . ARG B 1 105 ? -8.484 18.391 5.227 1 98.69 105 ARG B CA 1
ATOM 1986 C C . ARG B 1 105 ? -7.934 18.297 3.809 1 98.69 105 ARG B C 1
ATOM 1988 O O . ARG B 1 105 ? -8.57 17.719 2.926 1 98.69 105 ARG B O 1
ATOM 1995 N N . LEU B 1 106 ? -6.828 18.844 3.611 1 98.75 106 LEU B N 1
ATOM 1996 C CA . LEU B 1 106 ? -6.191 18.844 2.299 1 98.75 106 LEU B CA 1
ATOM 1997 C C . LEU B 1 106 ? -5.586 17.469 1.992 1 98.75 106 LEU B C 1
ATOM 1999 O O . LEU B 1 106 ? -5.504 17.078 0.829 1 98.75 106 LEU B O 1
ATOM 2003 N N . LEU B 1 107 ? -5.137 16.766 2.992 1 98.88 107 LEU B N 1
ATOM 2004 C CA . LEU B 1 107 ? -4.492 15.477 2.834 1 98.88 107 LEU B CA 1
ATOM 2005 C C . LEU B 1 107 ? -5.531 14.367 2.662 1 98.88 107 LEU B C 1
ATOM 2007 O O . LEU B 1 107 ? -5.285 13.383 1.958 1 98.88 107 LEU B O 1
ATOM 2011 N N . PHE B 1 108 ? -6.688 14.516 3.234 1 98.88 108 PHE B N 1
ATOM 2012 C CA . PHE B 1 108 ? -7.66 13.445 3.434 1 98.88 108 PHE B CA 1
ATOM 2013 C C . PHE B 1 108 ? -8.109 12.867 2.098 1 98.88 108 PHE B C 1
ATOM 2015 O O . PHE B 1 108 ? -8.203 11.648 1.943 1 98.88 108 PHE B O 1
ATOM 2022 N N . PRO B 1 109 ? -8.336 13.609 1.037 1 98.81 109 PRO B N 1
ATOM 2023 C CA . PRO B 1 109 ? -8.766 13.039 -0.242 1 98.81 109 PRO B CA 1
ATOM 2024 C C . PRO B 1 109 ? -7.734 12.086 -0.837 1 98.81 109 PRO B C 1
ATOM 2026 O O . PRO B 1 109 ? -8.102 11.07 -1.431 1 98.81 109 PRO B O 1
ATOM 2029 N N . PHE B 1 110 ? -6.539 12.438 -0.679 1 98.62 110 PHE B N 1
ATOM 2030 C CA . PHE B 1 110 ? -5.484 11.562 -1.183 1 98.62 110 PHE B CA 1
ATOM 2031 C C . PHE B 1 110 ? -5.387 10.297 -0.345 1 98.62 110 PHE B C 1
ATOM 2033 O O . PHE B 1 110 ? -5.281 9.195 -0.888 1 98.62 110 PHE B O 1
ATOM 2040 N N . ALA B 1 111 ? -5.449 10.43 0.922 1 98.81 111 ALA B N 1
ATOM 2041 C CA . ALA B 1 111 ? -5.406 9.281 1.818 1 98.81 111 ALA B CA 1
ATOM 2042 C C . ALA B 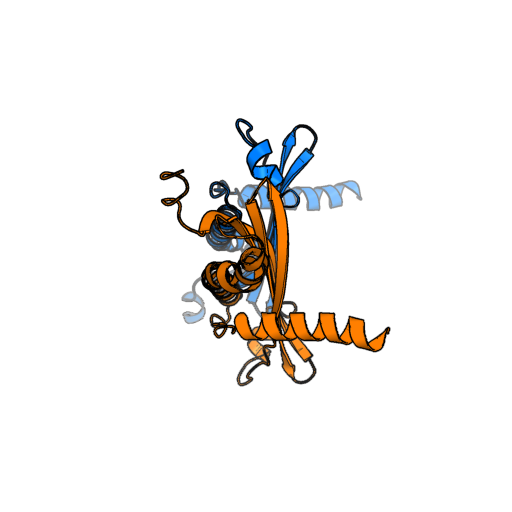1 111 ? -6.578 8.336 1.557 1 98.81 111 ALA B C 1
ATOM 2044 O O . ALA B 1 111 ? -6.402 7.117 1.497 1 98.81 111 ALA B O 1
ATOM 2045 N N . ARG B 1 112 ? -7.715 8.922 1.444 1 98.5 112 ARG B N 1
ATOM 2046 C CA . ARG B 1 112 ? -8.922 8.164 1.144 1 98.5 112 ARG B CA 1
ATOM 2047 C C . ARG B 1 112 ? -8.773 7.387 -0.159 1 98.5 112 ARG B C 1
ATOM 2049 O O . ARG B 1 112 ? -9.156 6.219 -0.237 1 98.5 112 ARG B O 1
ATOM 2056 N N . SER B 1 113 ? -8.219 7.984 -1.142 1 98.56 113 SER B N 1
ATOM 2057 C CA . SER B 1 113 ? -8.016 7.34 -2.436 1 98.56 113 SER B CA 1
ATOM 2058 C C . SER B 1 113 ? -7.047 6.168 -2.322 1 98.56 113 SER B C 1
ATOM 2060 O O . SER B 1 113 ? -7.273 5.109 -2.916 1 98.56 113 SER B O 1
ATOM 2062 N N . ILE B 1 114 ? -5.98 6.383 -1.612 1 98.69 114 ILE B N 1
ATOM 2063 C CA . ILE B 1 114 ? -4.988 5.332 -1.426 1 98.69 114 ILE B CA 1
ATOM 2064 C C . ILE B 1 114 ? -5.629 4.129 -0.735 1 98.69 114 ILE B C 1
ATOM 2066 O O . ILE B 1 114 ? -5.426 2.986 -1.15 1 98.69 114 ILE B O 1
ATOM 2070 N N . ILE B 1 115 ? -6.426 4.348 0.258 1 98.75 115 ILE B N 1
ATOM 2071 C CA . ILE B 1 115 ? -7.105 3.271 0.97 1 98.75 115 ILE B CA 1
ATOM 2072 C C . ILE B 1 115 ? -8.07 2.559 0.027 1 98.75 115 ILE B C 1
ATOM 2074 O O . ILE B 1 115 ? -8.156 1.329 0.026 1 98.75 115 ILE B O 1
ATOM 2078 N N . ALA B 1 116 ? -8.812 3.299 -0.747 1 98.62 116 ALA B N 1
ATOM 2079 C CA . ALA B 1 116 ? -9.734 2.709 -1.718 1 98.62 116 ALA B CA 1
ATOM 2080 C C . ALA B 1 116 ? -8.984 1.812 -2.701 1 98.62 116 ALA B C 1
ATOM 2082 O O . ALA B 1 116 ? -9.414 0.689 -2.975 1 98.62 116 ALA B O 1
ATOM 2083 N N . ASP B 1 117 ? -7.898 2.295 -3.209 1 98.25 117 ASP B N 1
ATOM 2084 C CA . ASP B 1 117 ? -7.098 1.531 -4.16 1 98.25 117 ASP B CA 1
ATOM 2085 C C . ASP B 1 117 ? -6.574 0.242 -3.531 1 98.25 117 ASP B C 1
ATOM 2087 O O . ASP B 1 117 ? -6.633 -0.824 -4.148 1 98.25 117 ASP B O 1
ATOM 2091 N N . MET B 1 118 ? -6.059 0.306 -2.312 1 98.31 118 MET B N 1
ATOM 2092 C CA . MET B 1 118 ? -5.512 -0.863 -1.63 1 98.31 118 MET B CA 1
ATOM 2093 C C . MET B 1 118 ? -6.586 -1.92 -1.411 1 98.31 118 MET B C 1
ATOM 2095 O O . MET B 1 118 ? -6.344 -3.111 -1.614 1 98.31 118 MET B O 1
ATOM 2099 N N . THR B 1 119 ? -7.727 -1.45 -0.984 1 98.5 119 THR B N 1
ATOM 2100 C CA . THR B 1 119 ? -8.828 -2.381 -0.753 1 98.5 119 THR B CA 1
ATOM 2101 C C . THR B 1 119 ? -9.258 -3.047 -2.057 1 98.5 119 THR B C 1
ATOM 2103 O O . THR B 1 119 ? -9.461 -4.262 -2.102 1 98.5 119 THR B O 1
ATOM 2106 N N . ARG B 1 120 ? -9.32 -2.275 -3.107 1 98.06 120 ARG B N 1
ATOM 2107 C CA . ARG B 1 120 ? -9.625 -2.824 -4.422 1 98.06 120 ARG B CA 1
ATOM 2108 C C . ARG B 1 120 ? -8.586 -3.857 -4.844 1 98.06 120 ARG B C 1
ATOM 2110 O O . ARG B 1 120 ? -8.938 -4.945 -5.309 1 98.06 120 ARG B O 1
ATOM 2117 N N . ASP B 1 121 ? -7.344 -3.527 -4.652 1 98.06 121 ASP B N 1
ATOM 2118 C CA . ASP B 1 121 ? -6.258 -4.43 -5.027 1 98.06 121 ASP B CA 1
ATOM 2119 C C . ASP B 1 121 ? -6.297 -5.711 -4.199 1 98.06 121 ASP B C 1
ATOM 2121 O O . ASP B 1 121 ? -5.758 -6.738 -4.609 1 98.06 121 ASP B O 1
ATOM 2125 N N . GLY B 1 122 ? -6.887 -5.664 -3.035 1 98.38 122 GLY B N 1
ATOM 2126 C CA . GLY B 1 122 ? -7.102 -6.844 -2.211 1 98.38 122 GLY B CA 1
ATOM 2127 C C . GLY B 1 122 ? -8.289 -7.676 -2.658 1 98.38 122 GLY B C 1
ATOM 2128 O O . GLY B 1 122 ? -8.664 -8.641 -1.99 1 98.38 122 GLY B O 1
ATOM 2129 N N . ALA B 1 123 ? -8.93 -7.219 -3.758 1 97.81 123 ALA B N 1
ATOM 2130 C CA . ALA B 1 123 ? -10.062 -7.914 -4.375 1 97.81 123 ALA B CA 1
ATOM 2131 C C 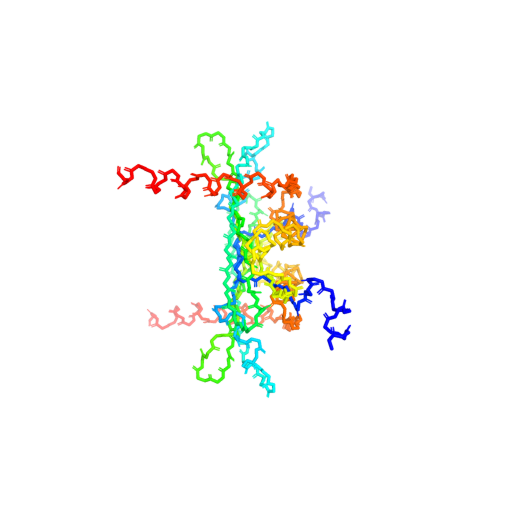. ALA B 1 123 ? -11.344 -7.699 -3.572 1 97.81 123 ALA B C 1
ATOM 2133 O O . ALA B 1 123 ? -12.203 -8.578 -3.518 1 97.81 123 ALA B O 1
ATOM 2134 N N . PHE B 1 124 ? -11.43 -6.609 -2.914 1 97.31 124 PHE B N 1
ATOM 2135 C CA . PHE B 1 124 ? -12.648 -6.16 -2.26 1 97.31 124 PHE B CA 1
ATOM 2136 C C . PHE B 1 124 ? -13.234 -4.945 -2.973 1 97.31 124 PHE B C 1
ATOM 2138 O O . PHE B 1 124 ? -12.547 -4.297 -3.766 1 97.31 124 PHE B O 1
ATOM 2145 N N . PRO B 1 125 ? -14.555 -4.719 -2.803 1 96.56 125 PRO B N 1
ATOM 2146 C CA . PRO B 1 125 ? -15.016 -3.398 -3.234 1 96.56 125 PRO B CA 1
ATOM 2147 C C . PRO B 1 125 ? -14.203 -2.256 -2.633 1 96.56 125 PRO B C 1
ATOM 2149 O O . PRO B 1 125 ? -13.797 -2.33 -1.471 1 96.56 125 PRO B O 1
ATOM 2152 N N . PRO B 1 126 ? -13.922 -1.297 -3.461 1 98.12 126 PRO B N 1
ATOM 2153 C CA . PRO B 1 126 ? -13.164 -0.177 -2.9 1 98.12 126 PRO B CA 1
ATOM 2154 C C . PRO B 1 126 ? -13.828 0.433 -1.671 1 98.12 126 PRO B C 1
ATOM 2156 O O . PRO B 1 126 ? -15.031 0.7 -1.686 1 98.12 126 PRO B O 1
ATOM 2159 N N . LEU B 1 127 ? -13.133 0.577 -0.626 1 98.19 127 LEU B N 1
ATOM 2160 C CA . LEU B 1 127 ? -13.641 1.226 0.578 1 98.19 127 LEU B CA 1
ATOM 2161 C C . LEU B 1 127 ? -13.664 2.74 0.409 1 98.19 127 LEU B C 1
ATOM 2163 O O . LEU B 1 127 ? -12.609 3.373 0.274 1 98.19 127 LEU B O 1
ATOM 2167 N N . MET B 1 128 ? -14.773 3.322 0.443 1 97.56 128 MET B N 1
ATOM 2168 C CA . MET B 1 128 ? -14.93 4.773 0.383 1 97.56 128 MET B CA 1
ATOM 2169 C C . MET B 1 128 ? -15.102 5.359 1.78 1 97.56 128 MET B C 1
ATOM 2171 O O . MET B 1 128 ? -16.219 5.398 2.312 1 97.56 128 MET B O 1
ATOM 2175 N N . ILE B 1 129 ? -14.07 5.809 2.287 1 98.19 129 ILE B N 1
ATOM 2176 C CA . ILE B 1 129 ? -14.125 6.395 3.623 1 98.19 129 ILE B CA 1
ATOM 2177 C C . ILE B 1 129 ? -14.977 7.664 3.592 1 98.19 129 ILE B C 1
ATOM 2179 O O . ILE B 1 129 ? -14.836 8.492 2.689 1 98.19 129 ILE B O 1
ATOM 2183 N N . GLN B 1 130 ? -15.812 7.812 4.523 1 97.44 130 GLN B N 1
ATOM 2184 C CA . GLN B 1 130 ? -16.656 9.008 4.625 1 97.44 130 GLN B CA 1
ATOM 2185 C C . GLN B 1 130 ? -15.828 10.219 5.062 1 97.44 130 GLN B C 1
ATOM 2187 O O . GLN B 1 130 ? -14.789 10.07 5.699 1 97.44 130 GLN B O 1
ATOM 2192 N N . PRO B 1 131 ? -16.297 11.352 4.676 1 97.19 131 PRO B N 1
ATOM 2193 C CA . PRO B 1 131 ? -15.578 12.555 5.105 1 97.19 131 PRO B CA 1
ATOM 2194 C C . PRO B 1 131 ? -15.438 12.648 6.625 1 97.19 131 PRO B C 1
ATOM 2196 O O . PRO B 1 131 ? -16.344 12.25 7.359 1 97.19 131 PRO B O 1
ATOM 2199 N N . ILE B 1 132 ? -14.375 13.18 7.035 1 97 132 ILE B N 1
ATOM 2200 C CA . ILE B 1 132 ? -14.078 13.359 8.453 1 97 132 ILE B CA 1
ATOM 2201 C C . ILE B 1 132 ? -14.289 14.82 8.844 1 97 132 ILE B C 1
ATOM 2203 O O . ILE B 1 132 ? -13.898 15.727 8.102 1 97 132 ILE B O 1
ATOM 2207 N N . ASP B 1 133 ? -14.867 15.109 9.984 1 97.88 133 ASP B N 1
ATOM 2208 C CA . ASP B 1 133 ? -14.977 16.453 10.555 1 97.88 133 ASP B CA 1
ATOM 2209 C C . ASP B 1 133 ? -13.742 16.797 11.391 1 97.88 133 ASP B C 1
ATOM 2211 O O . ASP B 1 133 ? -13.75 16.641 12.609 1 97.88 133 ASP B O 1
ATOM 2215 N N . PHE B 1 134 ? -12.852 17.406 10.719 1 98.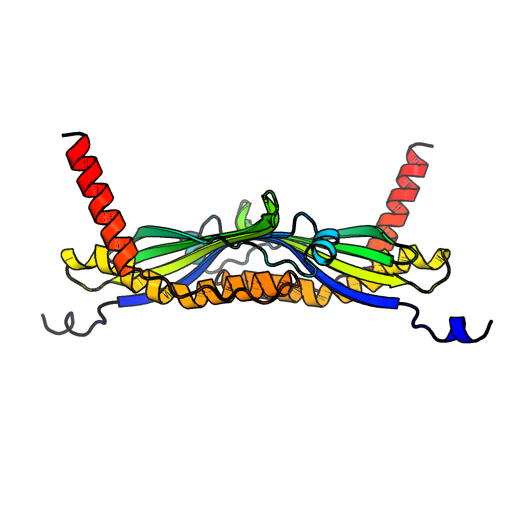12 134 PHE B N 1
ATOM 2216 C CA . PHE B 1 134 ? -11.586 17.703 11.383 1 98.12 134 PHE B CA 1
ATOM 2217 C C . PHE B 1 134 ? -11.773 18.797 12.43 1 98.12 134 PHE B C 1
ATOM 2219 O O . PHE B 1 134 ? -11.016 18.859 13.398 1 98.12 134 PHE B O 1
ATOM 2226 N N . MET B 1 135 ? -12.711 19.672 12.258 1 97.38 135 MET B N 1
ATOM 2227 C CA . MET B 1 135 ? -13.008 20.672 13.281 1 97.38 135 MET B CA 1
ATOM 2228 C C . MET B 1 135 ? -13.469 20 14.578 1 97.38 135 MET B C 1
ATOM 2230 O O . MET B 1 135 ? -13.008 20.375 15.656 1 97.38 135 MET B O 1
ATOM 2234 N N . GLN B 1 136 ? -14.328 19.078 14.414 1 96.69 136 GLN B N 1
ATOM 2235 C CA . GLN B 1 136 ? -14.812 18.359 15.586 1 96.69 136 GLN B CA 1
ATOM 2236 C C . GLN B 1 136 ? -13.68 17.594 16.266 1 96.69 136 GLN B C 1
ATOM 2238 O O . GLN B 1 136 ? -13.594 17.562 17.5 1 96.69 136 GLN B O 1
ATOM 2243 N N . LEU B 1 137 ? -12.875 16.922 15.469 1 95.25 137 LEU B N 1
ATOM 2244 C CA . LEU B 1 137 ? -11.719 16.219 16.016 1 95.25 137 LEU B CA 1
ATOM 2245 C C . LEU B 1 137 ? -10.82 17.172 16.797 1 95.25 137 LEU B C 1
ATOM 2247 O O . LEU B 1 137 ? -10.352 16.844 17.891 1 95.25 137 LEU B O 1
ATOM 2251 N N . TYR B 1 138 ? -10.578 18.359 16.266 1 95.31 138 TYR B N 1
ATOM 2252 C CA . TYR B 1 138 ? -9.75 19.375 16.891 1 95.31 138 TYR B CA 1
ATOM 2253 C C . TYR B 1 138 ? -10.336 19.812 18.234 1 95.31 138 TYR B C 1
ATOM 2255 O O . TYR B 1 138 ? -9.625 19.875 19.234 1 95.31 138 TYR B O 1
ATOM 2263 N N . ARG B 1 139 ? -11.578 20.078 18.25 1 94.44 139 ARG B N 1
ATOM 2264 C CA . ARG B 1 139 ? -12.266 20.484 19.469 1 94.44 139 ARG B CA 1
ATOM 2265 C C . ARG B 1 139 ? -12.148 19.422 20.547 1 94.44 139 ARG B C 1
ATOM 2267 O O . ARG B 1 139 ? -11.883 19.734 21.719 1 94.44 139 ARG B O 1
ATOM 2274 N N . SER B 1 140 ? -12.391 18.172 20.156 1 91.62 140 SER B N 1
ATOM 2275 C CA . SER B 1 140 ? -12.297 17.062 21.109 1 91.62 140 SER B CA 1
ATOM 2276 C C . SER B 1 140 ? -10.898 16.969 21.703 1 91.62 140 SER B C 1
ATOM 2278 O O . SER B 1 140 ? -10.742 16.719 22.906 1 91.62 140 SER B O 1
ATOM 2280 N N . ARG B 1 141 ? -9.961 17.203 20.906 1 87.69 141 ARG B N 1
ATOM 2281 C CA . ARG B 1 141 ? -8.578 17.172 21.359 1 87.69 141 ARG B CA 1
ATOM 2282 C C . ARG B 1 141 ? -8.297 18.312 22.328 1 87.69 141 ARG B C 1
ATOM 2284 O O . ARG B 1 141 ? -7.598 18.125 23.328 1 87.69 141 ARG B O 1
ATOM 2291 N N . MET B 1 142 ? -8.781 19.5 22.016 1 89.44 142 MET B N 1
ATOM 2292 C CA . MET B 1 142 ? -8.586 20.672 22.859 1 89.44 142 MET B CA 1
ATOM 2293 C C . MET B 1 142 ? -9.266 20.484 24.219 1 89.44 142 MET B C 1
ATOM 2295 O O . MET B 1 142 ? -8.727 20.891 25.25 1 89.44 142 MET B O 1
ATOM 2299 N N . GLU B 1 143 ? -10.406 19.875 24.172 1 88.88 143 GLU B N 1
ATOM 2300 C CA . GLU B 1 143 ? -11.141 19.625 25.406 1 88.88 143 GLU B CA 1
ATOM 2301 C C . GLU B 1 143 ? -10.438 18.578 26.266 1 88.88 143 GLU B C 1
ATOM 2303 O O . GLU B 1 143 ? -10.383 18.703 27.484 1 88.88 143 GLU B O 1
ATOM 2308 N N . ALA B 1 144 ? -9.945 17.578 25.656 1 83.56 144 ALA B N 1
ATOM 2309 C CA . ALA B 1 144 ? -9.234 16.531 26.375 1 83.56 144 ALA B CA 1
ATOM 2310 C C . ALA B 1 144 ? -7.957 17.078 27.016 1 83.56 144 ALA B C 1
ATOM 2312 O O . ALA B 1 144 ? -7.59 16.672 28.125 1 83.56 144 ALA B O 1
ATOM 2313 N N . ALA B 1 145 ? -7.336 17.938 26.344 1 77.56 145 ALA B N 1
ATOM 2314 C CA . ALA B 1 145 ? -6.102 18.531 26.844 1 77.56 145 ALA B CA 1
ATOM 2315 C C . ALA B 1 145 ? -6.383 19.453 28.016 1 77.56 145 ALA B C 1
ATOM 2317 O O . ALA B 1 145 ? -5.586 19.547 28.953 1 77.56 145 ALA B O 1
ATOM 2318 N N . GLN B 1 146 ? -7.516 20.141 27.891 1 72.31 146 GLN B N 1
ATOM 2319 C CA . GLN B 1 146 ? -7.902 21.016 28.984 1 72.31 146 GLN B CA 1
ATOM 2320 C C . GLN B 1 146 ? -8.414 20.234 30.172 1 72.31 146 GLN B C 1
ATOM 2322 O O . GLN B 1 146 ? -8.195 20.625 31.328 1 72.31 146 GLN B O 1
ATOM 2327 N N . GLY B 1 147 ? -9.242 19.172 29.797 1 62.38 147 GLY B N 1
ATOM 2328 C CA . GLY B 1 147 ? -9.727 18.375 30.906 1 62.38 147 GLY B CA 1
ATOM 2329 C C . GLY B 1 147 ? -8.625 17.641 31.641 1 62.38 147 GLY B C 1
ATOM 2330 O O . GLY B 1 147 ? -8.711 17.422 32.844 1 62.38 147 GLY B O 1
ATOM 2331 N N . GLN B 1 148 ? -7.797 17.047 30.891 1 56.22 148 GLN B N 1
ATOM 2332 C CA . GLN B 1 148 ? -6.676 16.438 31.609 1 56.22 148 GLN B CA 1
ATOM 2333 C C . GLN B 1 148 ? -5.922 17.484 32.438 1 56.22 148 GLN B C 1
ATOM 2335 O O . GLN B 1 148 ? -5.367 17.172 33.5 1 56.22 148 GLN B O 1
ATOM 2340 N N . GLU B 1 149 ? -5.789 18.625 31.938 1 50.47 149 GLU B N 1
ATOM 2341 C CA . GLU B 1 149 ? -5.199 19.656 32.781 1 50.47 149 GLU B CA 1
ATOM 2342 C C . GLU B 1 149 ? -6.09 19.969 33.969 1 50.47 149 GLU B C 1
ATOM 2344 O O . GLU B 1 149 ? -5.594 20.266 35.062 1 50.47 149 GLU B O 1
ATOM 2349 N N . ALA B 1 150 ? -7.453 19.906 33.875 1 51.91 150 ALA B N 1
ATOM 2350 C CA . ALA B 1 150 ? -8.312 20.188 35.031 1 51.91 150 ALA B CA 1
ATOM 2351 C C . ALA B 1 150 ? -8.297 19.031 36 1 51.91 150 ALA B C 1
ATOM 2353 O O . ALA B 1 150 ? -8.555 19.219 37.219 1 51.91 150 ALA B O 1
ATOM 2354 N N . GLY B 1 151 ? -8.281 17.812 35.5 1 48.94 151 GLY B N 1
ATOM 2355 C CA . GLY B 1 151 ? -8.273 16.703 36.438 1 48.94 151 GLY B CA 1
ATOM 2356 C C . GLY B 1 151 ? -7 16.641 37.281 1 48.94 151 GLY B C 1
ATOM 2357 O O . GLY B 1 151 ? -6.93 15.914 38.25 1 48.94 151 GLY B O 1
ATOM 2358 N N . ASN B 1 152 ? -5.957 16.812 36.719 1 45.69 152 ASN B N 1
ATOM 2359 C CA . ASN B 1 152 ? -4.734 16.797 37.531 1 45.69 152 ASN B CA 1
ATOM 2360 C C . ASN B 1 152 ? -4.547 18.094 38.312 1 45.69 152 ASN B C 1
ATOM 2362 O O . ASN B 1 152 ? -3.504 18.297 38.938 1 45.69 152 ASN B O 1
ATOM 2366 N N . ALA B 1 153 ? -5.457 19.062 38.219 1 40 153 ALA B N 1
ATOM 2367 C CA . ALA B 1 153 ? -5.367 20.188 39.156 1 40 153 ALA B CA 1
ATOM 2368 C C . ALA B 1 153 ? -6.039 19.891 40.469 1 40 153 ALA B C 1
ATOM 2370 O O . ALA B 1 153 ? -7.004 19.109 40.531 1 40 153 ALA B O 1
#

Sequence (306 aa):
MSDENNMPPLVINGQYVKDLSFEVPGAPGIYGEMAGQNPEIPIHVDINAAAIADKTYEVTLHLKVEAHLAENKPVFIAELAYAGIFTLNVPDEHIQPMLLIECPRLLFPFARSIIADMTRDGAFPPLMIQPIDFMQLYRSRMEAAQGQEAGNAMSDENNMPPLVINGQYVKDLSFEVPGAPGIYGEMAGQNPEIPIHVDINAAAIADKTYEVTLHLKVEAHLAENKPVFIAELAYAGIFTLNVPDEHIQPMLLIECPRLLFPFARSIIADMTRDGAFPPLMIQPIDFMQLYRSRMEAAQGQEAGNA

Secondary structure (DSSP, 8-state):
--TTTTS-SEEEEEEEEEEEEEE-TTTTHHHHHTTT---B--EEEEEEEEEEETTEEEEEEEEEEEEE-GGG-EEEEEEEEEEEEEEE-S-HHHHHHIIIIIHHHHHHHHHHHHHHHHHHHTTSPPP-PPPP-HHHHHHHHHHHHHHHHHHT-/--TTTTS-SEEEEEEEEEEEEEE-TTTTHHHHHTTT---B--EEEEEEEEEEETTEEEEEEEEEEEEE-GGG-EEEEEEEEEEEEEEE-S-HHHHHHIIIIIHHHHHHHHHHHHHHHHHHHTTSPPP-PPPP-HHHHHHHHHHHHHHHHHHT-

Nearest PDB structures (foldseek):
  1ozb-assembly2_G  TM=9.485E-01  e=8.476E-13  Haemophilus influenzae
  1ozb-assembly1_A  TM=9.113E-01  e=6.759E-13  Haemophilus influenzae
  1fx3-assembly1_D  TM=9.108E-01  e=1.411E-12  Haemophilus influenzae
  1qyn-assembly1_C  TM=9.567E-01  e=1.146E-11  Escherichia coli
  5jtp-assembly1_D  TM=8.698E-01  e=9.304E-11  Escherichia coli O157:H7

Foldseek 3Di:
DCPLVPDPQKDWPDKDWPDKDKDAPCPPPLVVVCVPHDWDKDKDWDWDWDDDDVQKIKIWIWIWIFTATPPRHTGMIIITTMITMMRGSDPPVCSVVCSQAVRVQVRVVVVQVVQQVSCVVVVHHRDRDDDDHSVVVVVVVVVVVVVVVVVVD/DPPLVPDPQKDWDDKDWPDKDKDAPCPPPLVVVCVPHDWDKDKDWDWDWDDDDVQKIKIWIWIWIFTATPPRHTGMIIITIMITMMHGSDDPVCSVVCSQAVRVQVRVVVVQVVQQVSCVVVVHHRDRDDDDHSVVVSVVVVVVVVVVVVVVD

Organism: Magnetospirillum gryphiswaldense (strain DSM 6361 / JCM 21280 / NBRC 15271 / MSR-1) (NCBI:txid431944)

pLDDT: mean 92.57, std 13.52, range [37.84, 98.94]